Protein AF-A0A959FNS2-F1 (afdb_monomer)

Radius of gyration: 20.44 Å; Cα contacts (8 Å, |Δi|>4): 261; chains: 1; bounding box: 77×42×39 Å

pLDDT: mean 90.49, std 11.61, range [33.25, 98.25]

Mean predicted aligned error: 6.54 Å

Nearest PDB structures (foldseek):
  5ueb-assembly1_A  TM=6.024E-01  e=3.955E+00  Neisseria gonorrhoeae NCCP11945

Foldseek 3Di:
DDDPPPPPDFDWDKEKEWEDPDVLAIAIWIFTFTADPVRATFATPGTDAPVPCVSVVDDCDPLNVLLRVLNVCRPQVNLQVVLDPDPDDGDGSVVLCVDPVSVVVSQVVNQVSVVVNVVSCLVVVHWYFYPDDRPGRRNVGTDDDQPDDWDWDWDWDADPVGIDIDIWTDDVPHTDPPVVDDDRDNHD

Structure (mmCIF, N/CA/C/O backbone):
data_AF-A0A959FNS2-F1
#
_entry.id   AF-A0A959FNS2-F1
#
loop_
_atom_site.group_PDB
_atom_site.id
_atom_site.type_symbol
_atom_site.label_atom_id
_atom_site.label_alt_id
_atom_site.label_comp_id
_atom_site.label_asym_id
_atom_site.label_entity_id
_atom_site.label_seq_id
_atom_site.pdbx_PDB_ins_code
_atom_site.Cartn_x
_atom_site.Cartn_y
_atom_site.Cartn_z
_atom_site.occupancy
_atom_site.B_iso_or_equiv
_atom_site.auth_seq_id
_atom_site.auth_comp_id
_atom_site.auth_asym_id
_atom_site.auth_atom_id
_atom_site.pdbx_PDB_model_num
ATOM 1 N N . MET A 1 1 ? 33.897 -0.650 9.688 1.00 33.25 1 MET A N 1
ATOM 2 C CA . MET A 1 1 ? 33.502 -0.082 8.384 1.00 33.25 1 MET A CA 1
ATOM 3 C C . MET A 1 1 ? 32.992 -1.231 7.539 1.00 33.25 1 MET A C 1
ATOM 5 O O . MET A 1 1 ? 33.789 -2.089 7.190 1.00 33.25 1 MET A O 1
ATOM 9 N N . PHE A 1 2 ? 31.683 -1.321 7.313 1.00 36.06 2 PHE A N 1
ATOM 10 C CA . PHE A 1 2 ? 31.125 -2.338 6.424 1.00 36.06 2 PHE A CA 1
ATOM 11 C C . PHE A 1 2 ? 31.176 -1.791 5.002 1.00 36.06 2 PHE A C 1
ATOM 13 O O . PHE A 1 2 ? 30.454 -0.858 4.663 1.00 36.06 2 PHE A O 1
ATOM 20 N N . THR A 1 3 ? 32.087 -2.331 4.201 1.00 37.75 3 THR A N 1
ATOM 21 C CA . THR A 1 3 ? 32.152 -2.072 2.766 1.00 37.75 3 THR A CA 1
ATOM 22 C C . THR A 1 3 ? 30.955 -2.768 2.134 1.00 37.75 3 THR A C 1
ATOM 24 O O . THR A 1 3 ? 30.929 -3.993 2.033 1.00 37.75 3 THR A O 1
ATOM 27 N N . GLN A 1 4 ? 29.938 -1.997 1.758 1.00 39.38 4 GLN A N 1
ATOM 28 C CA . GLN A 1 4 ? 28.851 -2.491 0.926 1.00 39.38 4 GLN A CA 1
ATOM 29 C C . GLN A 1 4 ? 29.464 -2.804 -0.442 1.00 39.38 4 GLN A C 1
ATOM 31 O O . GLN A 1 4 ? 29.827 -1.903 -1.197 1.00 39.38 4 GLN A O 1
ATOM 36 N N . ALA A 1 5 ? 29.693 -4.089 -0.709 1.00 41.72 5 ALA A N 1
ATOM 37 C CA . ALA A 1 5 ? 30.110 -4.546 -2.020 1.00 41.72 5 ALA A CA 1
ATOM 38 C C . ALA A 1 5 ? 28.963 -4.245 -2.989 1.00 41.72 5 ALA A C 1
ATOM 40 O O . ALA A 1 5 ? 27.937 -4.920 -2.977 1.00 41.72 5 ALA A O 1
ATOM 41 N N . LEU A 1 6 ? 29.119 -3.187 -3.784 1.00 45.03 6 LEU A N 1
ATOM 42 C CA . LEU A 1 6 ? 28.270 -2.918 -4.937 1.00 45.03 6 LEU A CA 1
ATOM 43 C C . LEU A 1 6 ? 28.448 -4.087 -5.914 1.00 45.03 6 LEU A C 1
ATOM 45 O O . LEU A 1 6 ? 29.449 -4.163 -6.630 1.00 45.03 6 LEU A O 1
ATOM 49 N N . ILE A 1 7 ? 27.501 -5.025 -5.901 1.00 49.22 7 ILE A N 1
ATOM 50 C CA . ILE A 1 7 ? 27.387 -6.061 -6.927 1.00 49.22 7 ILE A CA 1
ATOM 51 C C . ILE A 1 7 ? 26.949 -5.337 -8.199 1.00 49.22 7 ILE A C 1
ATOM 53 O O . ILE A 1 7 ? 25.805 -4.914 -8.332 1.00 49.22 7 ILE A O 1
ATOM 57 N N . LYS A 1 8 ? 27.909 -5.120 -9.095 1.00 48.31 8 LYS A N 1
ATOM 58 C CA . LYS A 1 8 ? 27.829 -4.133 -10.176 1.00 48.31 8 LYS A CA 1
ATOM 59 C C . LYS A 1 8 ? 26.989 -4.558 -11.393 1.00 48.31 8 LYS A C 1
ATOM 61 O O . LYS A 1 8 ? 26.963 -3.805 -12.350 1.00 48.31 8 LYS A O 1
ATOM 66 N N . ASP A 1 9 ? 26.301 -5.701 -11.346 1.00 61.03 9 ASP A N 1
ATOM 67 C CA . ASP A 1 9 ? 25.538 -6.257 -12.483 1.00 61.03 9 ASP A CA 1
ATOM 68 C C . ASP A 1 9 ? 24.232 -6.967 -12.074 1.00 61.03 9 ASP A C 1
ATOM 70 O O . ASP A 1 9 ? 23.657 -7.738 -12.842 1.00 61.03 9 ASP A O 1
ATOM 74 N N . GLN A 1 10 ? 23.741 -6.758 -10.850 1.00 71.62 10 GLN A N 1
ATOM 75 C CA . GLN A 1 10 ? 22.487 -7.391 -10.451 1.00 71.62 10 GLN A CA 1
ATOM 76 C C . GLN A 1 10 ? 21.304 -6.618 -11.041 1.00 71.62 10 GLN A C 1
ATOM 78 O O . GLN A 1 10 ? 21.098 -5.452 -10.713 1.00 71.62 10 GLN A O 1
ATOM 83 N N . VAL A 1 11 ? 20.517 -7.274 -11.898 1.00 85.81 11 VAL A N 1
ATOM 84 C CA . VAL A 1 11 ? 19.243 -6.722 -12.373 1.00 85.81 11 VAL A CA 1
ATOM 85 C C . VAL A 1 11 ? 18.328 -6.558 -11.164 1.00 85.81 11 VAL A C 1
ATOM 87 O O . VAL A 1 11 ? 18.185 -7.485 -10.364 1.00 85.81 11 VAL A O 1
ATOM 90 N N . VAL A 1 12 ? 17.721 -5.386 -11.015 1.00 92.88 12 VAL A N 1
ATOM 91 C CA . VAL A 1 12 ? 16.814 -5.085 -9.905 1.00 92.88 12 VAL A CA 1
ATOM 92 C C . VAL A 1 12 ? 15.475 -4.554 -10.400 1.00 92.88 12 VAL A C 1
ATOM 94 O O . VAL A 1 12 ? 15.343 -4.140 -11.550 1.00 92.88 12 VAL A O 1
ATOM 97 N N . ASP A 1 13 ? 14.493 -4.548 -9.507 1.00 93.62 13 ASP A N 1
ATOM 98 C CA . ASP A 1 13 ? 13.221 -3.854 -9.673 1.00 93.62 13 ASP A CA 1
ATOM 99 C C . ASP A 1 13 ? 12.791 -3.149 -8.386 1.00 93.62 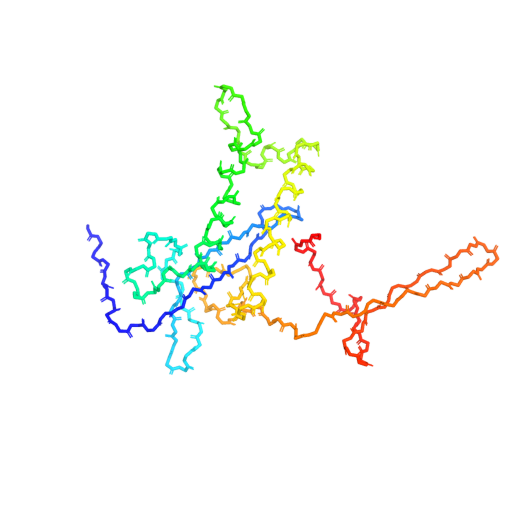13 ASP A C 1
ATOM 101 O O . ASP A 1 13 ? 13.354 -3.387 -7.312 1.00 93.62 13 ASP A O 1
ATOM 105 N N . VAL A 1 14 ? 11.760 -2.310 -8.493 1.00 96.25 14 VAL A N 1
ATOM 106 C CA . VAL A 1 14 ? 11.047 -1.778 -7.329 1.00 96.25 14 VAL A CA 1
ATOM 107 C C . VAL A 1 14 ? 9.815 -2.633 -7.070 1.00 96.25 14 VAL A C 1
ATOM 109 O O . VAL A 1 14 ? 8.957 -2.772 -7.937 1.00 96.25 14 VAL A O 1
ATOM 112 N N . VAL A 1 15 ? 9.712 -3.168 -5.856 1.00 96.81 15 VAL A N 1
ATOM 113 C CA . VAL A 1 15 ? 8.529 -3.896 -5.389 1.00 96.81 15 VAL A CA 1
ATOM 114 C C . VAL A 1 15 ? 7.858 -3.086 -4.296 1.00 96.81 15 VAL A C 1
ATOM 116 O O . VAL A 1 15 ? 8.512 -2.646 -3.345 1.00 96.81 15 VAL A O 1
ATOM 119 N N . TYR A 1 16 ? 6.554 -2.891 -4.438 1.00 97.56 16 TYR A N 1
ATOM 120 C CA . TYR A 1 16 ? 5.717 -2.239 -3.444 1.00 97.56 16 TYR A CA 1
ATOM 121 C C . TYR A 1 16 ? 5.155 -3.302 -2.513 1.00 97.56 16 TYR A C 1
ATOM 123 O O . TYR A 1 16 ? 4.597 -4.283 -2.980 1.00 97.56 16 TYR A O 1
ATOM 131 N N . ASN A 1 17 ? 5.302 -3.132 -1.208 1.00 97.50 17 ASN A N 1
ATOM 132 C CA . ASN A 1 17 ? 4.856 -4.106 -0.223 1.00 97.50 17 ASN A CA 1
ATOM 133 C C . ASN A 1 17 ? 3.760 -3.517 0.654 1.00 97.50 17 ASN A C 1
ATOM 135 O O . ASN A 1 17 ? 3.886 -2.377 1.090 1.00 97.50 17 ASN A O 1
ATOM 139 N N . LEU A 1 18 ? 2.740 -4.306 0.970 1.00 97.19 18 LEU A N 1
ATOM 140 C CA . LEU A 1 18 ? 1.782 -3.986 2.024 1.00 97.19 18 LEU A CA 1
ATOM 141 C C . LEU A 1 18 ? 2.056 -4.828 3.256 1.00 97.19 18 LEU A C 1
ATOM 143 O O . LEU A 1 18 ? 2.363 -6.013 3.145 1.00 97.19 18 LEU A O 1
ATOM 147 N N . TYR A 1 19 ? 1.909 -4.225 4.426 1.00 96.00 19 TYR A N 1
ATOM 148 C CA . TYR A 1 19 ? 1.943 -4.937 5.692 1.00 96.00 19 TYR A CA 1
ATOM 149 C C . TYR A 1 19 ? 0.861 -4.398 6.624 1.00 96.00 19 TYR A C 1
ATOM 151 O O . TYR A 1 19 ? 0.532 -3.210 6.610 1.00 96.00 19 TYR A O 1
ATOM 159 N N . GLU A 1 20 ? 0.299 -5.282 7.434 1.00 95.31 20 GLU A N 1
ATOM 160 C CA . GLU A 1 20 ? -0.605 -4.923 8.519 1.00 95.31 20 GLU A CA 1
ATOM 161 C C . GLU A 1 20 ? 0.187 -4.249 9.639 1.00 95.31 20 GLU A C 1
ATOM 163 O O . GLU A 1 20 ? 1.078 -4.847 10.247 1.00 95.31 20 GLU A O 1
ATOM 168 N N . PHE A 1 21 ? -0.115 -2.978 9.886 1.00 95.69 21 PHE A N 1
ATOM 169 C CA . PHE A 1 21 ? 0.486 -2.212 10.972 1.00 95.69 21 PHE A CA 1
ATOM 170 C C . PHE A 1 21 ? -0.314 -2.380 12.270 1.00 95.69 21 PHE A C 1
ATOM 172 O O . PHE A 1 21 ? 0.253 -2.534 13.349 1.00 95.69 21 PHE A O 1
ATOM 179 N N . ALA A 1 22 ? -1.639 -2.345 12.152 1.00 92.81 22 ALA A N 1
ATOM 180 C CA . ALA A 1 22 ? -2.596 -2.612 13.216 1.00 92.81 22 ALA A CA 1
ATOM 181 C C . ALA A 1 22 ? -3.827 -3.294 12.604 1.00 92.81 22 ALA A C 1
ATOM 183 O O . ALA A 1 22 ? -3.966 -3.305 11.383 1.00 92.81 22 ALA A O 1
ATOM 184 N N . GLU A 1 23 ? -4.717 -3.821 13.444 1.00 88.44 23 GLU A N 1
ATOM 185 C CA . GLU A 1 23 ? -5.957 -4.473 13.004 1.00 88.44 23 GLU A CA 1
ATOM 186 C C . GLU A 1 23 ? -6.718 -3.593 11.995 1.00 88.44 23 GLU A C 1
ATOM 188 O O . GLU A 1 23 ? -7.026 -2.427 12.274 1.00 88.44 23 GLU A O 1
ATOM 193 N N . GLU A 1 24 ? -6.961 -4.148 10.803 1.00 86.69 24 GLU A N 1
ATOM 194 C CA . GLU A 1 24 ? -7.625 -3.482 9.667 1.00 86.69 24 GLU A CA 1
ATOM 195 C C . GLU A 1 24 ? -6.922 -2.198 9.165 1.00 86.69 24 GLU A C 1
ATOM 197 O O . GLU A 1 24 ? -7.528 -1.358 8.492 1.00 86.69 24 GLU A O 1
ATOM 202 N N . LEU A 1 25 ? -5.635 -2.012 9.477 1.00 94.31 25 LEU A N 1
ATOM 203 C CA . LEU A 1 25 ? -4.835 -0.873 9.032 1.00 94.31 25 LEU A CA 1
ATOM 204 C C . LEU A 1 25 ? -3.540 -1.340 8.368 1.00 94.31 25 LEU A C 1
ATOM 206 O O . LEU A 1 25 ? -2.553 -1.677 9.026 1.00 94.31 25 LEU A O 1
ATOM 210 N N . TYR A 1 26 ? -3.529 -1.269 7.041 1.00 96.81 26 TYR A N 1
ATOM 211 C CA . TYR A 1 26 ? -2.381 -1.624 6.216 1.00 96.81 26 TYR A CA 1
ATOM 212 C C . TYR A 1 26 ? -1.587 -0.388 5.816 1.00 96.81 26 TYR A C 1
ATOM 214 O O . TYR A 1 26 ? -2.159 0.629 5.412 1.00 96.81 26 TYR A O 1
ATOM 222 N N . LEU A 1 27 ? -0.263 -0.490 5.894 1.00 97.56 27 LEU A N 1
ATOM 223 C CA . LEU A 1 27 ? 0.654 0.545 5.439 1.00 97.56 27 LEU A CA 1
ATOM 224 C C . LEU A 1 27 ? 1.552 0.004 4.320 1.00 97.56 27 LEU A C 1
ATOM 226 O O . LEU A 1 27 ? 1.879 -1.186 4.302 1.00 97.56 27 LEU A O 1
ATOM 230 N N . PRO A 1 28 ? 1.955 0.861 3.372 1.00 97.88 28 PRO A N 1
ATOM 231 C CA . PRO A 1 28 ? 2.833 0.457 2.296 1.00 97.88 28 PRO A CA 1
ATOM 232 C C . PRO A 1 28 ? 4.312 0.721 2.596 1.00 97.88 28 PRO A C 1
ATOM 234 O O . PRO A 1 28 ? 4.685 1.651 3.311 1.00 97.88 28 PRO A O 1
ATOM 237 N N . GLU A 1 29 ? 5.169 -0.049 1.939 1.00 97.50 29 GLU A N 1
ATOM 238 C CA . GLU A 1 29 ? 6.598 0.204 1.786 1.00 97.50 29 GLU A CA 1
ATOM 239 C C . GLU A 1 29 ? 7.022 -0.032 0.334 1.00 97.50 29 GLU A C 1
ATOM 241 O O . GLU A 1 29 ? 6.281 -0.598 -0.469 1.00 97.50 29 GLU A O 1
ATOM 246 N N . ALA A 1 30 ? 8.237 0.386 -0.010 1.00 97.62 30 ALA A N 1
ATOM 247 C CA . ALA A 1 30 ? 8.854 0.040 -1.281 1.00 97.62 30 ALA A CA 1
ATOM 248 C C . ALA A 1 30 ? 10.271 -0.480 -1.057 1.00 97.62 30 ALA A C 1
ATOM 250 O O . ALA A 1 30 ? 11.012 0.028 -0.208 1.00 97.62 30 ALA A O 1
ATOM 251 N N . PHE A 1 31 ? 10.665 -1.464 -1.857 1.00 97.50 31 PHE A N 1
ATOM 252 C CA . PHE A 1 31 ? 11.969 -2.108 -1.790 1.00 97.50 31 PHE A CA 1
ATOM 253 C C . PHE A 1 31 ? 12.620 -2.177 -3.162 1.00 97.50 31 PHE A C 1
ATOM 255 O O . PHE A 1 31 ? 11.954 -2.431 -4.161 1.00 97.50 31 PHE A O 1
ATOM 262 N N . VAL A 1 32 ? 13.940 -1.993 -3.196 1.00 96.56 32 VAL A N 1
ATOM 263 C CA . VAL A 1 32 ? 14.757 -2.424 -4.329 1.00 96.56 32 VAL A CA 1
ATOM 264 C C . VAL A 1 32 ? 15.019 -3.911 -4.142 1.00 96.56 32 VAL A C 1
ATOM 266 O O . VAL A 1 32 ? 15.591 -4.317 -3.127 1.00 96.56 32 VAL A O 1
ATOM 269 N N . VAL A 1 33 ? 14.592 -4.716 -5.105 1.00 96.00 33 VAL A N 1
ATOM 270 C CA . VAL A 1 33 ? 14.650 -6.179 -5.058 1.00 96.00 33 VAL A CA 1
ATOM 271 C C . VAL A 1 33 ? 15.474 -6.673 -6.230 1.00 96.00 33 VAL A C 1
ATOM 273 O O . VAL A 1 33 ? 15.302 -6.209 -7.352 1.00 96.00 33 VAL A O 1
ATOM 276 N N . SER A 1 34 ? 16.384 -7.607 -5.982 1.00 94.50 34 SER A N 1
ATOM 277 C CA . SER A 1 34 ? 17.147 -8.229 -7.057 1.00 94.50 34 SER A CA 1
ATOM 278 C C . SER A 1 34 ? 16.329 -9.232 -7.854 1.00 94.50 34 SER A C 1
ATOM 280 O O . SER A 1 34 ? 15.383 -9.815 -7.336 1.00 94.50 34 SER A O 1
ATOM 282 N N . LYS A 1 35 ? 16.730 -9.477 -9.100 1.00 93.06 35 LYS A N 1
ATOM 283 C CA . LYS A 1 35 ? 16.224 -10.575 -9.922 1.00 93.06 35 LYS A CA 1
ATOM 284 C C . LYS A 1 35 ? 17.218 -11.738 -9.942 1.00 93.06 35 LYS A C 1
ATOM 286 O O . LYS A 1 35 ? 18.431 -11.524 -9.859 1.00 93.06 35 LYS A O 1
ATOM 291 N N . ASP A 1 36 ? 16.703 -12.963 -9.994 1.00 91.12 36 ASP A N 1
ATOM 292 C CA . ASP A 1 36 ? 17.500 -14.171 -10.224 1.00 91.12 36 ASP A CA 1
ATOM 293 C C . ASP A 1 36 ? 17.811 -14.368 -11.724 1.00 91.12 36 ASP A C 1
ATOM 295 O O . ASP A 1 36 ? 17.509 -13.513 -12.559 1.00 91.12 36 ASP A O 1
ATOM 299 N N . GLN A 1 37 ? 18.465 -15.483 -12.073 1.00 86.69 37 GLN A N 1
ATOM 300 C CA . GLN A 1 37 ? 18.842 -15.794 -13.461 1.00 86.69 37 GLN A CA 1
ATOM 301 C C . GLN A 1 37 ? 17.629 -15.997 -14.384 1.00 86.69 37 GLN A C 1
ATOM 303 O O . GLN A 1 37 ? 17.765 -15.872 -15.598 1.00 86.69 37 GLN A O 1
ATOM 308 N N . GLU A 1 38 ? 16.457 -16.286 -13.817 1.00 86.38 38 GLU A N 1
ATOM 309 C CA . GLU A 1 38 ? 15.194 -16.465 -14.538 1.00 86.38 38 GLU A CA 1
ATOM 310 C C . GLU A 1 38 ? 14.406 -15.147 -14.637 1.00 86.38 38 GLU A C 1
ATOM 312 O O . GLU A 1 38 ? 13.336 -15.100 -15.240 1.00 86.38 38 GLU A O 1
ATOM 317 N N . GLY A 1 39 ? 14.935 -14.056 -14.070 1.00 87.19 39 GLY A N 1
ATOM 318 C CA . GLY A 1 39 ? 14.280 -12.751 -14.041 1.00 87.19 39 GLY A CA 1
ATOM 319 C C . GLY A 1 39 ? 13.223 -12.612 -12.941 1.00 87.19 39 GLY A C 1
ATOM 320 O O . GLY A 1 39 ? 12.497 -11.616 -12.930 1.00 87.19 39 GLY A O 1
ATOM 321 N N . LEU A 1 40 ? 13.130 -13.565 -12.009 1.00 89.56 40 LEU A N 1
ATOM 322 C CA . LEU A 1 40 ? 12.158 -13.538 -10.918 1.00 89.56 40 LEU A CA 1
ATOM 323 C C . LEU A 1 40 ? 12.682 -12.738 -9.725 1.00 89.56 40 LEU A C 1
ATOM 325 O O . LEU A 1 40 ? 13.881 -12.703 -9.454 1.00 89.56 40 LEU A O 1
ATOM 329 N N . LEU A 1 41 ? 11.768 -12.116 -8.979 1.00 92.75 41 LEU A N 1
ATOM 330 C CA . LEU A 1 41 ? 12.091 -11.310 -7.801 1.00 92.75 41 LEU A CA 1
ATOM 331 C C . LEU A 1 41 ? 12.675 -12.183 -6.675 1.00 92.75 41 LEU A C 1
ATOM 333 O O .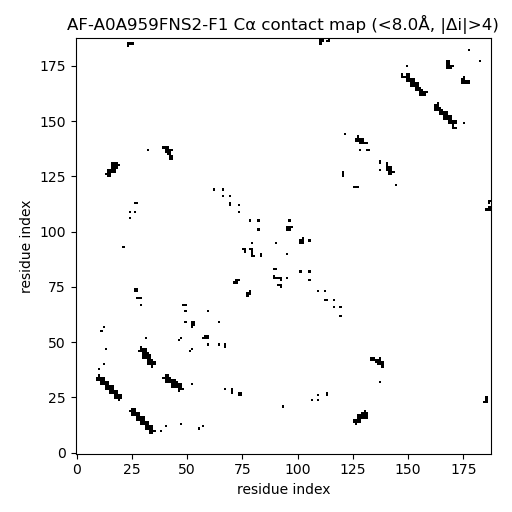 LEU A 1 41 ? 12.011 -13.065 -6.134 1.00 92.75 41 LEU A O 1
ATOM 337 N N . ALA A 1 42 ? 13.925 -11.914 -6.313 1.00 94.00 42 ALA A N 1
ATOM 338 C CA . ALA A 1 42 ? 14.710 -12.667 -5.348 1.00 94.00 42 ALA A CA 1
ATOM 339 C C . ALA A 1 42 ? 14.794 -11.933 -4.002 1.00 94.00 42 ALA A C 1
ATOM 341 O O . ALA A 1 42 ? 13.853 -11.995 -3.220 1.00 94.00 42 ALA A O 1
ATOM 342 N N . HIS A 1 43 ? 15.899 -11.248 -3.699 1.00 93.50 43 HIS A N 1
ATOM 343 C CA . HIS A 1 43 ? 16.161 -10.714 -2.360 1.00 93.50 43 HIS A CA 1
ATOM 344 C C . HIS A 1 43 ? 16.036 -9.192 -2.296 1.00 93.50 43 HIS A C 1
ATOM 346 O O . HIS A 1 43 ? 16.496 -8.474 -3.188 1.00 93.50 43 HIS A O 1
ATOM 352 N N . ILE A 1 44 ? 15.482 -8.697 -1.187 1.00 95.06 44 ILE A N 1
ATOM 353 C CA . ILE A 1 44 ? 15.452 -7.267 -0.869 1.00 95.06 44 ILE A CA 1
ATOM 354 C C . ILE A 1 44 ? 16.881 -6.773 -0.645 1.00 95.06 44 ILE A C 1
ATOM 356 O O . ILE A 1 44 ? 17.587 -7.254 0.239 1.00 95.06 44 ILE A O 1
ATOM 360 N N . GLN A 1 45 ? 17.280 -5.772 -1.422 1.00 93.75 45 GLN A N 1
ATOM 361 C CA . GLN A 1 45 ? 18.576 -5.110 -1.298 1.00 93.75 45 GLN A CA 1
ATOM 362 C C . GLN A 1 45 ? 18.505 -3.967 -0.284 1.00 93.75 45 GLN A C 1
ATOM 364 O O . GLN A 1 45 ? 19.361 -3.838 0.590 1.00 93.75 45 GLN A O 1
ATOM 369 N N . GLN A 1 46 ? 17.467 -3.133 -0.390 1.00 94.38 46 GLN A N 1
ATOM 370 C CA . GLN A 1 46 ? 17.248 -1.976 0.480 1.00 94.38 46 GLN A CA 1
ATOM 371 C C . GLN A 1 46 ? 15.826 -1.419 0.324 1.00 94.38 46 GLN A C 1
ATOM 373 O O . GLN A 1 46 ? 15.117 -1.758 -0.623 1.00 94.38 46 GLN A O 1
ATOM 378 N N . ARG A 1 47 ? 15.425 -0.508 1.220 1.00 95.56 47 ARG A N 1
ATOM 379 C CA . ARG A 1 47 ? 14.221 0.320 1.039 1.00 95.56 47 ARG A CA 1
ATOM 380 C C . ARG A 1 47 ? 14.399 1.222 -0.186 1.00 95.56 47 ARG A C 1
ATOM 382 O O . ARG A 1 47 ? 15.452 1.834 -0.340 1.00 95.56 47 ARG A O 1
ATOM 389 N N . ALA A 1 48 ? 13.380 1.289 -1.034 1.00 96.00 48 ALA A N 1
ATOM 390 C CA . ALA A 1 48 ? 13.347 2.152 -2.205 1.00 96.00 48 ALA A CA 1
ATOM 391 C C . ALA A 1 48 ? 12.767 3.520 -1.837 1.00 96.00 48 ALA A C 1
ATOM 393 O O . ALA A 1 48 ? 11.677 3.633 -1.283 1.00 96.00 48 ALA A O 1
ATOM 394 N N . THR A 1 49 ? 13.521 4.562 -2.153 1.00 95.38 49 THR A N 1
ATOM 395 C CA . THR A 1 49 ? 13.170 5.971 -1.963 1.00 95.38 49 THR A CA 1
ATOM 396 C C . THR A 1 49 ? 13.737 6.779 -3.131 1.00 95.38 49 THR A C 1
ATOM 398 O O . THR A 1 49 ? 14.668 6.301 -3.792 1.00 95.38 49 THR A O 1
ATOM 401 N N . PRO A 1 50 ? 13.278 8.024 -3.363 1.00 95.19 50 PRO A N 1
ATOM 402 C CA . PRO A 1 50 ? 13.838 8.878 -4.414 1.00 95.19 50 PRO A CA 1
ATOM 403 C C . PRO A 1 50 ? 15.371 9.002 -4.350 1.00 95.19 50 PRO A C 1
ATOM 405 O O . PRO A 1 50 ? 16.039 9.047 -5.376 1.00 95.19 50 PRO A O 1
ATOM 408 N N . ALA A 1 51 ? 15.939 8.997 -3.139 1.00 93.25 51 ALA A N 1
ATOM 409 C CA . ALA A 1 51 ? 17.375 9.145 -2.912 1.00 93.25 51 ALA A CA 1
ATOM 410 C C . ALA A 1 51 ? 18.189 7.854 -3.123 1.00 93.25 51 ALA A C 1
ATOM 412 O O . ALA A 1 51 ? 19.406 7.922 -3.276 1.00 93.25 51 ALA A O 1
ATOM 413 N N . THR A 1 52 ? 17.555 6.680 -3.088 1.00 93.56 52 THR A N 1
ATOM 414 C CA . THR A 1 52 ? 18.263 5.389 -3.017 1.00 93.56 52 THR A CA 1
ATOM 415 C C . THR A 1 52 ? 18.195 4.592 -4.315 1.00 93.56 52 THR A C 1
ATOM 417 O O . THR A 1 52 ? 19.122 3.834 -4.600 1.00 93.56 52 THR A O 1
ATOM 420 N N . ILE A 1 53 ? 17.152 4.782 -5.130 1.00 93.69 53 ILE A N 1
ATOM 421 C CA . ILE A 1 53 ? 16.966 4.015 -6.372 1.00 93.69 53 ILE A CA 1
ATOM 422 C C . ILE A 1 53 ? 18.013 4.338 -7.450 1.00 93.69 53 ILE A C 1
ATOM 424 O O . ILE A 1 53 ? 18.404 3.453 -8.207 1.00 93.69 53 ILE A O 1
ATOM 428 N N . GLY A 1 54 ? 18.543 5.567 -7.472 1.00 90.81 54 GLY A N 1
ATOM 429 C CA . GLY A 1 54 ? 19.532 5.989 -8.470 1.00 90.81 54 GLY A CA 1
ATOM 430 C C . GLY A 1 54 ? 20.852 5.216 -8.386 1.00 90.81 54 GLY A C 1
ATOM 431 O O . GLY A 1 54 ? 21.497 4.985 -9.406 1.00 90.81 54 GLY A O 1
ATOM 432 N N . ALA A 1 55 ? 21.223 4.731 -7.195 1.00 90.94 55 ALA A N 1
ATOM 433 C CA . ALA A 1 55 ? 22.403 3.882 -7.004 1.00 90.94 55 ALA A CA 1
ATOM 434 C C . ALA A 1 55 ? 22.280 2.505 -7.688 1.00 90.94 55 ALA A C 1
ATOM 436 O O . ALA A 1 55 ? 23.282 1.812 -7.846 1.00 90.94 55 ALA A O 1
ATOM 437 N N . PHE A 1 56 ? 21.067 2.130 -8.099 1.00 91.00 56 PHE A N 1
ATOM 438 C CA . PHE A 1 56 ? 20.737 0.866 -8.751 1.00 91.00 56 PHE A CA 1
ATOM 439 C C . PHE A 1 56 ? 20.326 1.057 -10.217 1.00 91.00 56 PHE A C 1
ATOM 441 O O . PHE A 1 56 ? 19.703 0.174 -10.800 1.00 91.00 56 PHE A O 1
ATOM 448 N N . SER A 1 57 ? 20.633 2.219 -10.806 1.00 90.56 57 SER A N 1
ATOM 449 C CA . SER A 1 57 ? 20.275 2.551 -12.193 1.00 90.56 57 SER A CA 1
ATOM 450 C C . SER A 1 57 ? 18.766 2.488 -12.481 1.00 90.56 57 SER A C 1
ATOM 452 O O . SER A 1 57 ? 18.358 2.302 -13.623 1.00 90.56 57 SER A O 1
ATOM 454 N N . LEU A 1 58 ? 17.936 2.669 -11.449 1.00 91.81 58 LEU A N 1
ATOM 455 C CA . LEU A 1 58 ? 16.485 2.789 -11.569 1.00 91.81 58 LEU A CA 1
ATOM 456 C C . LEU A 1 58 ? 16.103 4.265 -11.730 1.00 91.81 58 LEU A C 1
ATOM 458 O O . LEU A 1 58 ? 16.556 5.121 -10.966 1.00 91.81 58 LEU A O 1
ATOM 462 N N . GLU A 1 59 ? 15.244 4.561 -12.702 1.00 92.56 59 GLU A N 1
ATOM 463 C CA . GLU A 1 59 ? 14.799 5.929 -12.988 1.00 92.56 59 GLU A CA 1
ATOM 464 C C . GLU A 1 59 ? 13.704 6.399 -12.022 1.00 92.56 59 GLU A C 1
ATOM 466 O O . GLU A 1 59 ? 12.832 5.630 -11.620 1.00 92.56 59 GLU A O 1
ATOM 471 N N . LEU A 1 60 ? 13.715 7.678 -11.648 1.00 94.94 60 LEU A N 1
ATOM 472 C CA . LEU A 1 60 ? 12.606 8.289 -10.918 1.00 94.94 60 LEU A CA 1
ATOM 473 C C . LEU A 1 60 ? 11.629 8.907 -11.922 1.00 94.94 60 LEU A C 1
ATOM 475 O O . LEU A 1 60 ? 11.694 10.100 -12.208 1.00 94.94 60 LEU A O 1
ATOM 479 N N . ASP A 1 61 ? 10.761 8.078 -12.493 1.00 95.56 61 ASP A N 1
ATOM 480 C CA . ASP A 1 61 ? 9.689 8.546 -13.370 1.00 95.56 61 ASP A CA 1
ATOM 481 C C . ASP A 1 61 ? 8.536 9.208 -12.568 1.00 95.56 61 ASP A C 1
ATOM 483 O O . ASP A 1 61 ? 8.460 9.049 -11.342 1.00 95.56 61 ASP A O 1
ATOM 487 N N . PRO A 1 62 ? 7.608 9.935 -13.225 1.00 96.88 62 PRO A N 1
ATOM 488 C CA . PRO A 1 62 ? 6.512 10.627 -12.535 1.00 96.88 62 PRO A CA 1
ATOM 489 C C . PRO A 1 62 ? 5.548 9.710 -11.757 1.00 96.88 62 PRO A C 1
ATOM 491 O O . PRO A 1 62 ? 4.948 10.133 -10.760 1.00 96.88 62 PRO A O 1
ATOM 494 N N . VAL A 1 63 ? 5.372 8.459 -12.198 1.00 97.19 63 VAL A N 1
ATOM 495 C CA . VAL A 1 63 ? 4.517 7.470 -11.521 1.00 97.19 63 VAL A CA 1
ATOM 496 C C . VAL A 1 63 ? 5.198 7.030 -10.230 1.00 97.19 63 VAL A C 1
ATOM 498 O O . VAL A 1 63 ? 4.590 7.074 -9.159 1.00 97.19 63 VAL A O 1
ATOM 501 N N . ARG A 1 64 ? 6.484 6.685 -10.305 1.00 96.50 64 ARG A N 1
ATOM 502 C CA . ARG A 1 64 ? 7.301 6.280 -9.162 1.00 96.50 64 ARG A CA 1
ATOM 503 C C . ARG A 1 64 ? 7.494 7.414 -8.160 1.00 96.50 64 ARG A C 1
ATOM 505 O O . ARG A 1 64 ? 7.424 7.164 -6.960 1.00 96.50 64 ARG A O 1
ATOM 512 N N . GLU A 1 65 ? 7.661 8.651 -8.623 1.00 97.31 65 GLU A N 1
ATOM 513 C CA . GLU A 1 65 ? 7.690 9.840 -7.763 1.00 97.31 65 GLU A CA 1
ATOM 514 C C . GLU A 1 65 ? 6.381 9.986 -6.975 1.00 97.31 65 GLU A C 1
ATOM 516 O O . GLU A 1 65 ? 6.396 10.168 -5.755 1.00 97.31 65 GLU A O 1
ATOM 521 N N . THR A 1 66 ? 5.240 9.825 -7.651 1.00 98.00 66 THR A N 1
ATOM 522 C CA . THR A 1 66 ? 3.922 9.865 -7.005 1.00 98.00 66 THR A CA 1
ATOM 523 C C . THR A 1 66 ? 3.758 8.742 -5.981 1.00 98.00 66 THR A C 1
ATOM 525 O O . THR A 1 66 ? 3.303 9.004 -4.867 1.00 98.00 66 THR A O 1
ATOM 528 N N . LEU A 1 67 ? 4.159 7.516 -6.324 1.00 98.25 67 LEU A N 1
ATOM 529 C CA . LEU A 1 67 ? 4.102 6.359 -5.427 1.00 98.25 67 LEU A CA 1
ATOM 530 C C . LEU A 1 67 ? 4.981 6.559 -4.190 1.00 98.25 67 LEU A C 1
ATOM 532 O O . LEU A 1 67 ? 4.522 6.341 -3.074 1.00 98.25 67 LEU A O 1
ATOM 536 N N . PHE A 1 68 ? 6.218 7.029 -4.358 1.00 98.12 68 PHE A N 1
ATOM 537 C CA . PHE A 1 68 ? 7.107 7.296 -3.229 1.00 98.12 68 PHE A CA 1
ATOM 538 C C . PHE A 1 68 ? 6.588 8.405 -2.321 1.00 98.12 68 PHE A C 1
ATOM 540 O O . PHE A 1 68 ? 6.676 8.262 -1.105 1.00 98.12 68 PHE A O 1
ATOM 547 N N . ARG A 1 69 ? 5.982 9.459 -2.878 1.00 98.06 69 ARG A N 1
ATOM 548 C CA . ARG A 1 69 ? 5.312 10.485 -2.071 1.00 98.06 69 ARG A CA 1
ATOM 549 C C . ARG A 1 69 ? 4.152 9.900 -1.260 1.00 98.06 69 ARG A C 1
ATOM 551 O O . ARG A 1 69 ? 4.0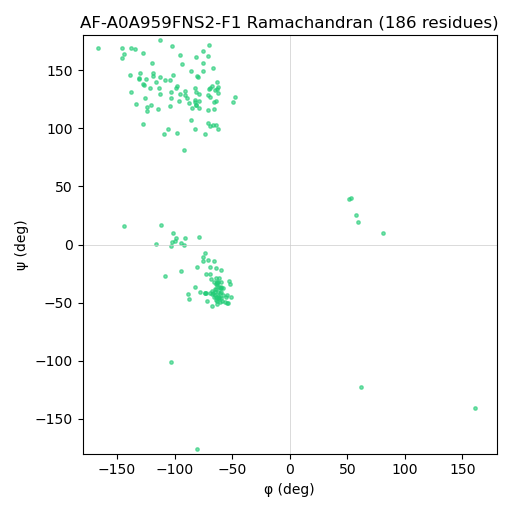56 10.185 -0.072 1.00 98.06 69 ARG A O 1
ATOM 558 N N . LEU A 1 70 ? 3.293 9.077 -1.872 1.00 98.25 70 LEU A N 1
ATOM 559 C CA . LEU A 1 70 ? 2.178 8.426 -1.167 1.00 98.25 70 LEU A CA 1
ATOM 560 C C . LEU A 1 70 ? 2.676 7.519 -0.034 1.00 98.25 70 LEU A C 1
ATOM 562 O O . LEU A 1 70 ? 2.118 7.550 1.058 1.00 98.25 70 LEU A O 1
ATOM 566 N N . ILE A 1 71 ? 3.742 6.754 -0.275 1.00 98.12 71 ILE A N 1
ATOM 567 C CA . ILE A 1 71 ? 4.360 5.883 0.734 1.00 98.12 71 ILE A CA 1
ATOM 568 C C . ILE A 1 71 ? 4.964 6.703 1.873 1.00 98.12 71 ILE A C 1
ATOM 570 O O . ILE A 1 71 ? 4.761 6.361 3.033 1.00 98.12 71 ILE A O 1
ATOM 574 N N . GLU A 1 72 ? 5.659 7.801 1.566 1.00 97.25 72 GLU A N 1
ATOM 575 C CA . GLU A 1 72 ? 6.204 8.701 2.585 1.00 97.25 72 GLU A CA 1
ATOM 576 C C . GLU A 1 72 ? 5.082 9.311 3.439 1.00 97.25 72 GLU A C 1
ATOM 578 O O . GLU A 1 72 ? 5.156 9.291 4.662 1.00 97.25 72 GLU A O 1
ATOM 583 N N . GLU A 1 73 ? 3.995 9.791 2.827 1.00 97.38 73 GLU A N 1
ATOM 584 C CA . GLU A 1 73 ? 2.824 10.318 3.547 1.00 97.38 73 GLU A CA 1
ATOM 585 C C . GLU A 1 73 ? 2.146 9.293 4.473 1.00 97.38 73 GLU A C 1
ATOM 587 O O . GLU A 1 73 ? 1.426 9.693 5.396 1.00 97.38 73 GLU A O 1
ATOM 592 N N . LEU A 1 74 ? 2.355 8.000 4.211 1.00 97.75 74 LEU A N 1
ATOM 593 C CA . LEU A 1 74 ? 1.827 6.872 4.974 1.00 97.75 74 LEU A CA 1
ATOM 594 C C . LEU A 1 74 ? 2.841 6.269 5.957 1.00 97.75 74 LEU A C 1
ATOM 596 O O . LEU A 1 74 ? 2.514 5.309 6.653 1.00 97.75 74 LEU A O 1
ATOM 600 N N . GLU A 1 75 ? 4.045 6.832 6.079 1.00 96.75 75 GLU A N 1
ATOM 601 C CA . GLU A 1 75 ? 4.967 6.435 7.142 1.00 96.75 75 GLU A CA 1
ATOM 602 C C . GLU A 1 75 ? 4.366 6.761 8.523 1.00 96.75 75 GLU A C 1
ATOM 604 O O . GLU A 1 75 ? 3.798 7.848 8.699 1.00 96.75 75 GLU A O 1
ATOM 609 N N . PRO A 1 76 ? 4.529 5.887 9.538 1.00 96.69 76 PRO A N 1
ATOM 610 C CA . PRO A 1 76 ? 3.933 6.096 10.857 1.00 96.69 76 PRO A CA 1
ATOM 611 C C . PRO A 1 76 ? 4.229 7.476 11.458 1.00 96.69 76 PRO A C 1
ATOM 613 O O . PRO A 1 76 ? 3.314 8.165 11.903 1.00 96.69 76 PRO A O 1
ATOM 616 N N . ASP A 1 77 ? 5.480 7.936 11.384 1.00 95.00 77 ASP A N 1
ATOM 617 C CA . ASP A 1 77 ? 5.889 9.250 11.895 1.00 95.00 77 ASP A CA 1
ATOM 618 C C . ASP A 1 77 ? 5.215 10.418 11.153 1.00 95.00 77 ASP A C 1
ATOM 620 O O . ASP A 1 77 ? 4.912 11.459 11.750 1.00 95.00 77 ASP A O 1
ATOM 624 N N . ARG A 1 78 ? 4.957 10.261 9.848 1.00 95.62 78 ARG A N 1
ATOM 625 C CA . ARG A 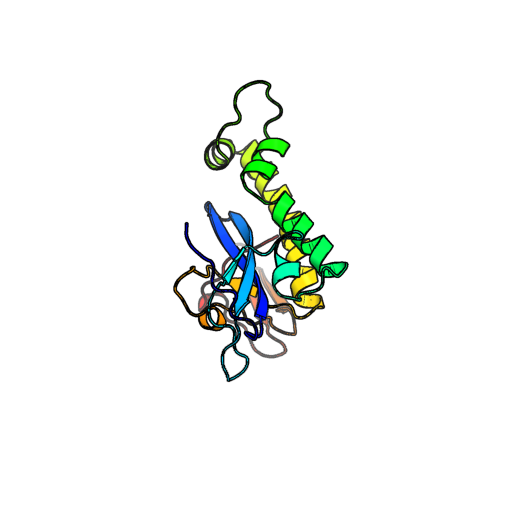1 78 ? 4.280 11.269 9.021 1.00 95.62 78 ARG A CA 1
ATOM 626 C C . ARG A 1 78 ? 2.792 11.326 9.339 1.00 95.62 78 ARG A C 1
ATOM 628 O O . ARG A 1 78 ? 2.269 12.427 9.519 1.00 95.62 78 ARG A O 1
ATOM 635 N N . ILE A 1 79 ? 2.152 10.172 9.519 1.00 96.75 79 ILE A N 1
ATOM 636 C CA . ILE A 1 79 ? 0.764 10.082 9.988 1.00 96.75 79 ILE A CA 1
ATOM 637 C C . ILE A 1 79 ? 0.642 10.719 11.377 1.00 96.75 79 ILE A C 1
ATOM 639 O O . ILE A 1 79 ? -0.201 11.591 11.583 1.00 96.75 79 ILE A O 1
ATOM 643 N N . VAL A 1 80 ? 1.518 10.365 12.324 1.00 95.81 80 VAL A N 1
ATOM 644 C CA . VAL A 1 80 ? 1.517 10.969 13.665 1.00 95.81 80 VAL A CA 1
ATOM 645 C C . VAL A 1 80 ? 1.624 12.488 13.573 1.00 95.81 80 VAL A C 1
ATOM 647 O O . VAL A 1 80 ? 0.864 13.189 14.233 1.00 95.81 80 VAL A O 1
ATOM 650 N N . LYS A 1 81 ? 2.521 13.021 12.739 1.00 93.75 81 LYS A N 1
ATOM 651 C CA . LYS A 1 81 ? 2.694 14.471 12.574 1.00 93.75 81 LYS A CA 1
ATOM 652 C C . LYS A 1 81 ? 1.452 15.169 12.005 1.00 93.75 81 LYS A C 1
ATOM 654 O O . LYS A 1 81 ? 1.182 16.307 12.385 1.00 93.75 81 LYS A O 1
ATOM 659 N N . GLU A 1 82 ? 0.712 14.517 11.113 1.00 94.31 82 GLU A N 1
ATOM 660 C CA . GLU A 1 82 ? -0.518 15.068 10.528 1.00 94.31 82 GLU A CA 1
ATOM 661 C C . GLU A 1 82 ? -1.654 15.166 11.564 1.00 94.31 82 GLU A C 1
ATOM 663 O O . GLU A 1 82 ? -2.366 16.175 11.637 1.00 94.31 82 GLU A O 1
ATOM 668 N N . PHE A 1 83 ? -1.793 14.137 12.408 1.00 93.56 83 PHE A N 1
ATOM 669 C CA . PHE A 1 83 ? -2.897 14.014 13.367 1.00 93.56 83 PHE A CA 1
ATOM 670 C C . PHE A 1 83 ? -2.578 14.558 14.767 1.00 93.56 83 PHE A C 1
ATOM 672 O O . PHE A 1 83 ? -3.483 14.982 15.487 1.00 93.56 83 PHE A O 1
ATOM 679 N N . HIS A 1 84 ? -1.303 14.643 15.149 1.00 89.38 84 HIS A N 1
ATOM 680 C CA . HIS A 1 84 ? -0.861 15.255 16.401 1.00 89.38 84 HIS A CA 1
ATOM 681 C C . HIS A 1 84 ? -0.389 16.693 16.174 1.00 89.38 84 HIS A C 1
ATOM 683 O O . HIS A 1 84 ? 0.770 16.964 15.868 1.00 89.38 84 HIS A O 1
ATOM 689 N N . ARG A 1 85 ? -1.289 17.652 16.406 1.00 77.94 85 ARG A N 1
ATOM 690 C CA . ARG A 1 85 ? -1.000 19.099 16.299 1.00 77.94 85 ARG A CA 1
ATOM 691 C C . ARG A 1 85 ? -0.535 19.734 17.617 1.00 77.94 85 ARG A C 1
ATOM 693 O O . ARG A 1 85 ? -0.407 20.955 17.720 1.00 77.94 85 ARG A O 1
ATOM 700 N N . GLY A 1 86 ? -0.328 18.924 18.655 1.00 78.31 86 GLY A N 1
ATOM 701 C CA . GLY A 1 86 ? 0.057 19.390 19.983 1.00 78.31 86 GLY A CA 1
ATOM 702 C C . GLY A 1 86 ? 1.527 19.807 20.067 1.00 78.31 86 GLY A C 1
ATOM 703 O O . GLY A 1 86 ? 2.396 19.214 19.443 1.00 78.31 86 GLY A O 1
ATOM 704 N N . LYS A 1 87 ? 1.837 20.785 20.931 1.00 68.50 87 LYS A N 1
ATOM 705 C CA . LYS A 1 87 ? 3.225 21.213 21.219 1.00 68.50 87 LYS A CA 1
ATOM 706 C C . LYS A 1 87 ? 4.024 20.219 22.079 1.00 68.50 87 LYS A C 1
ATOM 708 O O . LYS A 1 87 ? 5.203 20.436 22.337 1.00 68.50 87 LYS A O 1
ATOM 713 N N . ARG A 1 88 ? 3.369 19.174 22.593 1.00 82.81 88 ARG A N 1
ATOM 714 C CA . ARG A 1 88 ? 4.002 18.113 23.390 1.00 82.81 88 ARG A CA 1
ATOM 715 C C . ARG A 1 88 ? 4.669 17.095 22.474 1.00 82.81 88 ARG A C 1
ATOM 717 O O . ARG A 1 88 ? 4.307 17.001 21.303 1.00 82.81 88 ARG A O 1
ATOM 724 N N . LYS A 1 89 ? 5.589 16.306 23.043 1.00 83.56 89 LYS A N 1
ATOM 725 C CA . LYS A 1 89 ? 6.201 15.164 22.355 1.00 83.56 89 LYS A CA 1
ATOM 726 C C . LYS A 1 89 ? 5.097 14.320 21.691 1.00 83.56 89 LYS A C 1
ATOM 728 O O . LYS A 1 89 ? 4.139 13.982 22.392 1.00 83.56 89 LYS A O 1
ATOM 733 N N . PRO A 1 90 ? 5.200 14.036 20.381 1.00 86.00 90 PRO A N 1
ATOM 734 C CA . PRO A 1 90 ? 4.199 13.238 19.694 1.00 86.00 90 PRO A CA 1
ATOM 735 C C . PRO A 1 90 ? 4.138 11.828 20.299 1.00 86.00 90 PRO A C 1
ATOM 737 O O . PRO A 1 90 ? 5.194 11.256 20.599 1.00 86.00 90 PRO A O 1
ATOM 740 N N . PRO A 1 91 ? 2.930 11.290 20.536 1.00 90.81 91 PRO A N 1
ATOM 741 C CA . PRO A 1 91 ? 2.757 9.895 20.920 1.00 90.81 91 PRO A CA 1
ATOM 742 C C . PRO A 1 91 ? 3.067 8.967 19.732 1.00 90.81 91 PRO A C 1
ATOM 744 O O . PRO A 1 91 ? 3.263 9.434 18.612 1.00 90.81 91 PRO A O 1
ATOM 747 N N . SER A 1 92 ? 3.114 7.656 19.971 1.00 94.31 92 SER A N 1
ATOM 748 C CA . SER A 1 92 ? 3.241 6.679 18.883 1.00 94.31 92 SER A CA 1
ATOM 749 C C . SER A 1 92 ? 1.945 6.585 18.067 1.00 94.31 92 SER A C 1
ATOM 751 O O . SER A 1 92 ? 0.878 6.984 18.550 1.00 94.31 92 SER A O 1
ATOM 753 N N . LEU A 1 93 ? 2.012 6.036 16.849 1.00 95.00 93 LEU A N 1
ATOM 754 C CA . LEU A 1 93 ? 0.816 5.846 16.025 1.00 95.00 93 LEU A CA 1
ATOM 755 C C . LEU A 1 93 ? -0.178 4.899 16.712 1.00 95.00 93 LEU A C 1
ATOM 757 O O . LEU A 1 93 ? -1.362 5.205 16.774 1.00 95.00 93 LEU A O 1
ATOM 761 N N . GLU A 1 94 ? 0.303 3.821 17.329 1.00 95.12 94 GLU A N 1
ATOM 762 C CA . GLU A 1 94 ? -0.518 2.867 18.086 1.00 95.12 94 GLU A CA 1
ATOM 763 C C . GLU A 1 94 ? -1.278 3.553 19.222 1.00 95.12 94 GLU A C 1
ATOM 765 O O . GLU A 1 94 ? -2.436 3.241 19.476 1.00 95.12 94 GLU A O 1
ATOM 770 N N . THR A 1 95 ? -0.652 4.534 19.880 1.00 93.94 95 THR A N 1
ATOM 771 C CA . THR A 1 95 ? -1.305 5.320 20.934 1.00 93.94 95 THR A CA 1
ATOM 772 C C . THR A 1 95 ? -2.424 6.195 20.364 1.00 93.94 95 THR A C 1
ATOM 774 O O . THR A 1 95 ? -3.481 6.310 20.976 1.00 93.94 95 THR A O 1
ATOM 777 N N . LEU A 1 96 ? -2.220 6.808 19.191 1.00 92.94 96 LEU A N 1
ATOM 778 C CA . LEU A 1 96 ? -3.266 7.600 18.528 1.00 92.94 96 LEU A CA 1
ATOM 779 C C . LEU A 1 96 ? -4.446 6.735 18.070 1.00 92.94 96 LEU A C 1
ATOM 781 O O . LEU A 1 96 ? -5.582 7.202 18.089 1.00 92.94 96 LEU A O 1
ATOM 785 N N . LEU A 1 97 ? -4.187 5.483 17.687 1.00 94.75 97 LEU A N 1
ATOM 786 C CA . LEU A 1 97 ? -5.215 4.533 17.256 1.00 94.75 97 LEU A CA 1
ATOM 787 C C . LEU A 1 97 ? -6.118 4.047 18.403 1.00 94.75 97 LEU A C 1
ATOM 789 O O . LEU A 1 97 ? -7.169 3.479 18.130 1.00 94.75 97 LEU A O 1
ATOM 793 N N . GLN A 1 98 ? -5.758 4.285 19.669 1.00 93.88 98 GLN A N 1
ATOM 794 C CA . GLN A 1 98 ? -6.611 3.947 20.819 1.00 93.88 98 GLN A CA 1
ATOM 795 C C . GLN A 1 98 ? -7.817 4.887 20.963 1.00 93.88 98 GLN A C 1
ATOM 797 O O . GLN A 1 98 ? -8.835 4.504 21.541 1.00 93.88 98 GLN A O 1
ATOM 802 N N . ASP A 1 99 ? -7.712 6.120 20.460 1.00 93.50 99 ASP A N 1
ATOM 803 C CA . ASP A 1 99 ? -8.833 7.054 20.427 1.00 93.50 99 ASP A CA 1
ATOM 804 C C . ASP A 1 99 ? -9.691 6.801 19.183 1.00 93.50 99 ASP A C 1
ATOM 806 O O . ASP A 1 99 ? -9.237 6.969 18.054 1.00 93.50 99 ASP A O 1
ATOM 810 N N . ARG A 1 100 ? -10.956 6.422 19.381 1.00 92.69 100 ARG A N 1
ATOM 811 C CA . ARG A 1 100 ? -11.849 5.966 18.302 1.00 92.69 100 ARG A CA 1
ATOM 812 C C . ARG A 1 100 ? -12.078 7.011 17.205 1.00 92.69 100 ARG A C 1
ATOM 814 O O . ARG A 1 100 ? -12.201 6.653 16.031 1.00 92.69 100 ARG A O 1
ATOM 821 N N . ASP A 1 101 ? -12.182 8.289 17.563 1.00 93.44 101 ASP A N 1
ATOM 822 C CA . ASP A 1 101 ? -12.423 9.353 16.584 1.00 93.44 101 ASP A CA 1
ATOM 823 C C . ASP A 1 101 ? -11.163 9.633 15.761 1.00 93.44 101 ASP A C 1
ATOM 825 O O . ASP A 1 101 ? -11.230 9.742 14.529 1.00 93.44 101 ASP A O 1
ATOM 829 N N . THR A 1 102 ? -10.006 9.658 16.424 1.00 93.62 102 THR A N 1
ATOM 830 C CA . THR A 1 102 ? -8.692 9.777 15.787 1.00 93.62 102 THR A CA 1
ATOM 831 C C . THR A 1 102 ? -8.399 8.571 14.896 1.00 93.62 102 THR A C 1
ATOM 833 O O . THR A 1 102 ? -8.040 8.753 13.734 1.00 93.62 102 THR A O 1
ATOM 836 N N . GLN A 1 103 ? -8.654 7.349 15.370 1.00 94.88 103 GLN A N 1
ATOM 837 C CA . GLN A 1 103 ? -8.519 6.106 14.609 1.00 94.88 103 GLN A CA 1
ATOM 838 C C . GLN A 1 103 ? 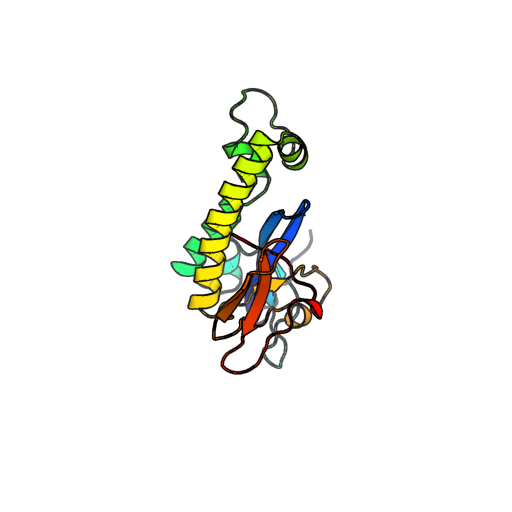-9.315 6.159 13.302 1.00 94.88 103 GLN A C 1
ATOM 840 O O . GLN A 1 103 ? -8.762 5.944 12.227 1.00 94.88 103 GLN A O 1
ATOM 845 N N . ARG A 1 104 ? -10.600 6.533 13.360 1.00 94.38 104 ARG A N 1
ATOM 846 C CA . ARG A 1 104 ? -11.455 6.666 12.166 1.00 94.38 104 ARG A CA 1
ATOM 847 C C . ARG A 1 104 ? -10.970 7.743 11.202 1.00 94.38 104 ARG A C 1
ATOM 849 O O . ARG A 1 104 ? -11.225 7.670 9.998 1.00 94.38 104 ARG A O 1
ATOM 856 N N . ALA A 1 105 ? -10.364 8.810 11.713 1.00 95.75 105 ALA A N 1
ATOM 857 C CA . ALA A 1 105 ? -9.793 9.859 10.879 1.00 95.75 105 ALA A CA 1
ATOM 858 C C . ALA A 1 105 ? -8.503 9.379 10.189 1.00 95.75 105 ALA A C 1
ATOM 860 O O . ALA A 1 105 ? -8.357 9.599 8.985 1.00 95.75 105 ALA A O 1
ATOM 861 N N . ILE A 1 106 ? -7.641 8.659 10.914 1.00 96.38 106 ILE A N 1
ATOM 862 C CA . ILE A 1 106 ? -6.419 8.032 10.394 1.00 96.38 106 ILE A CA 1
ATOM 863 C C . ILE A 1 106 ? -6.760 6.974 9.343 1.00 96.38 106 ILE A C 1
ATOM 865 O O . ILE A 1 106 ? -6.258 7.065 8.229 1.00 96.38 106 ILE A O 1
ATOM 869 N N . GLN A 1 107 ? -7.669 6.038 9.631 1.00 95.50 107 GLN A N 1
ATOM 870 C CA . GLN A 1 107 ? -8.105 5.015 8.673 1.00 95.50 107 GLN A CA 1
ATOM 871 C C . GLN A 1 107 ? -8.582 5.655 7.365 1.00 95.50 107 GLN A C 1
ATOM 873 O O . GLN A 1 107 ? -8.077 5.336 6.294 1.00 95.50 107 GLN A O 1
ATOM 878 N N . ARG A 1 108 ? -9.481 6.649 7.425 1.00 95.56 108 ARG A N 1
ATOM 879 C CA . ARG A 1 108 ? -9.941 7.367 6.219 1.00 95.56 108 ARG A CA 1
ATOM 880 C C . ARG A 1 108 ? -8.807 8.054 5.457 1.00 95.56 108 ARG A C 1
ATOM 882 O O . ARG A 1 108 ? -8.855 8.123 4.230 1.00 95.56 108 ARG A O 1
ATOM 889 N N . TYR A 1 109 ? -7.821 8.602 6.162 1.00 96.56 109 TYR A N 1
ATOM 890 C CA . TYR A 1 109 ? -6.645 9.219 5.550 1.00 96.56 109 TYR A CA 1
ATOM 891 C C . TYR A 1 109 ? -5.762 8.189 4.841 1.00 96.56 109 TYR A C 1
ATOM 893 O O . TYR A 1 109 ? -5.316 8.464 3.724 1.00 96.56 109 TYR A O 1
ATOM 901 N N . VAL A 1 110 ? -5.553 7.030 5.472 1.00 97.44 110 VAL A N 1
ATOM 902 C CA . VAL A 1 110 ? -4.754 5.920 4.944 1.00 97.44 110 VAL A CA 1
ATOM 903 C C . VAL A 1 110 ? -5.442 5.297 3.735 1.00 97.44 110 VAL A C 1
ATOM 905 O O . VAL A 1 110 ? -4.850 5.292 2.661 1.00 97.44 110 VAL A O 1
ATOM 908 N N . HIS A 1 111 ? -6.715 4.903 3.851 1.00 96.69 111 HIS A N 1
ATOM 909 C CA . HIS A 1 111 ? -7.476 4.292 2.755 1.00 96.69 111 HIS A CA 1
ATOM 910 C C . HIS A 1 111 ? -7.478 5.149 1.486 1.00 96.69 111 HIS A C 1
ATOM 912 O O . HIS A 1 111 ? -7.218 4.643 0.406 1.00 96.69 111 HIS A O 1
ATOM 918 N N . ARG A 1 112 ? -7.673 6.471 1.593 1.00 96.38 112 ARG A N 1
ATOM 919 C CA . ARG A 1 112 ? -7.661 7.353 0.409 1.00 96.38 112 ARG A CA 1
ATOM 920 C C . ARG A 1 112 ? -6.336 7.334 -0.352 1.00 96.38 112 ARG A C 1
ATOM 922 O O . ARG A 1 112 ? -6.333 7.460 -1.570 1.00 96.38 112 ARG A O 1
ATOM 929 N N . ARG A 1 113 ? -5.214 7.244 0.358 1.00 97.56 113 ARG A N 1
ATOM 930 C CA . ARG A 1 113 ? -3.875 7.227 -0.251 1.00 97.56 113 ARG A CA 1
ATOM 931 C C . ARG A 1 113 ? -3.506 5.841 -0.737 1.00 97.56 113 ARG A C 1
ATOM 933 O O . ARG A 1 113 ? -2.875 5.716 -1.781 1.00 97.56 113 ARG A O 1
ATOM 940 N N . LEU A 1 114 ? -3.921 4.822 0.005 1.00 97.31 114 LEU A N 1
ATOM 941 C CA . LEU A 1 114 ? -3.712 3.437 -0.366 1.00 97.31 114 LEU A CA 1
ATOM 942 C C . LEU A 1 114 ? -4.505 3.080 -1.625 1.00 97.31 114 LEU A C 1
ATOM 944 O O . LEU A 1 114 ? -3.938 2.482 -2.527 1.00 97.31 114 LEU A O 1
ATOM 948 N N . ASP A 1 115 ? -5.754 3.535 -1.745 1.00 96.25 115 ASP A N 1
ATOM 949 C CA . ASP A 1 115 ? -6.556 3.425 -2.969 1.00 96.25 115 ASP A CA 1
ATOM 950 C C . ASP A 1 115 ? -5.844 4.074 -4.168 1.00 96.25 115 ASP A C 1
ATOM 952 O O . ASP A 1 115 ? -5.620 3.425 -5.188 1.00 96.25 115 ASP A O 1
ATOM 956 N N . GLN A 1 116 ? -5.363 5.314 -4.019 1.00 97.00 116 GLN A N 1
ATOM 957 C CA . GLN A 1 116 ? -4.584 5.986 -5.069 1.00 97.00 116 GLN A CA 1
ATOM 958 C C . GLN A 1 116 ? -3.320 5.206 -5.457 1.00 97.00 116 GLN A C 1
ATOM 960 O O . GLN A 1 116 ? -3.014 5.065 -6.641 1.00 97.00 116 GLN A O 1
ATOM 965 N N . MET A 1 117 ? -2.586 4.689 -4.469 1.00 97.31 117 MET A N 1
ATOM 966 C CA . MET A 1 117 ? -1.389 3.883 -4.692 1.00 97.31 117 MET A CA 1
ATOM 967 C C . MET A 1 117 ? -1.721 2.585 -5.438 1.00 97.31 117 MET A C 1
ATOM 969 O O . MET A 1 117 ? -1.067 2.267 -6.430 1.00 97.31 117 MET A O 1
ATOM 973 N N . LEU A 1 118 ? -2.745 1.853 -4.997 1.00 95.69 118 LEU A N 1
ATOM 974 C CA . LEU A 1 118 ? -3.158 0.584 -5.592 1.00 95.69 118 LEU A CA 1
ATOM 975 C C . LEU A 1 118 ? -3.668 0.768 -7.021 1.00 95.69 118 LEU A C 1
ATOM 977 O O . LEU A 1 118 ? -3.292 -0.005 -7.897 1.00 95.69 118 LEU A O 1
ATOM 981 N N . GLN A 1 119 ? -4.437 1.823 -7.297 1.00 94.75 119 GLN A N 1
ATOM 982 C CA . GLN A 1 119 ? -4.868 2.148 -8.658 1.00 94.75 119 GLN A CA 1
ATOM 983 C C . GLN A 1 119 ? -3.682 2.394 -9.597 1.00 94.75 119 GLN A C 1
ATOM 985 O O . GLN A 1 119 ? -3.704 1.934 -10.739 1.00 94.75 119 GLN A O 1
ATOM 990 N N . LEU A 1 120 ? -2.640 3.094 -9.133 1.00 96.50 120 LEU A N 1
ATOM 991 C CA . LEU A 1 120 ? -1.419 3.310 -9.915 1.00 96.50 120 LEU A CA 1
ATOM 992 C C . LEU A 1 120 ? -0.667 1.999 -10.153 1.00 96.50 120 LEU A C 1
ATOM 994 O O . LEU A 1 120 ? -0.271 1.729 -11.283 1.00 96.50 120 LEU A O 1
ATOM 998 N N . ILE A 1 121 ? -0.509 1.177 -9.117 1.00 95.44 121 ILE A N 1
ATOM 999 C CA . ILE A 1 121 ? 0.160 -0.125 -9.214 1.00 95.44 121 ILE A CA 1
ATOM 1000 C C . ILE A 1 121 ? -0.549 -1.030 -10.220 1.00 95.44 121 ILE A C 1
ATOM 1002 O O . ILE A 1 121 ? 0.101 -1.561 -11.115 1.00 95.44 121 ILE A O 1
ATOM 1006 N N . VAL A 1 122 ? -1.875 -1.148 -10.126 1.00 93.56 122 VAL A N 1
ATOM 1007 C CA . VAL A 1 122 ? -2.683 -1.959 -11.046 1.00 93.56 122 VAL A CA 1
ATOM 1008 C C . VAL A 1 122 ? -2.611 -1.409 -12.471 1.00 93.56 122 VAL A C 1
ATOM 1010 O O . VAL A 1 122 ? -2.360 -2.163 -13.405 1.00 93.56 122 VAL A O 1
ATOM 1013 N N . ARG A 1 123 ? -2.785 -0.092 -12.657 1.00 94.31 123 ARG A N 1
ATOM 1014 C CA . ARG A 1 123 ? -2.763 0.547 -13.986 1.00 94.31 123 ARG A CA 1
ATOM 1015 C C . ARG A 1 123 ? -1.423 0.387 -14.705 1.00 94.31 123 ARG A C 1
ATOM 1017 O O . ARG A 1 123 ? -1.413 0.313 -15.929 1.00 94.31 123 ARG A O 1
ATOM 1024 N N . HIS A 1 124 ? -0.320 0.426 -13.965 1.00 95.12 124 HIS A N 1
ATOM 1025 C CA . HIS A 1 124 ? 1.034 0.370 -14.513 1.00 95.12 124 HIS A CA 1
ATOM 1026 C C . HIS A 1 124 ? 1.680 -1.016 -14.376 1.00 95.12 124 HIS A C 1
ATOM 1028 O O . HIS A 1 124 ? 2.875 -1.137 -14.628 1.00 95.12 124 HIS A O 1
ATOM 1034 N N . GLU A 1 125 ? 0.904 -2.034 -13.981 1.00 94.00 125 GLU A N 1
ATOM 1035 C CA . GLU A 1 125 ? 1.348 -3.427 -13.822 1.00 94.00 125 GLU A CA 1
ATOM 1036 C C . GLU A 1 125 ? 2.610 -3.556 -12.948 1.00 94.00 125 GLU A C 1
ATOM 1038 O O . GLU A 1 125 ? 3.522 -4.338 -13.219 1.00 94.00 125 GLU A O 1
ATOM 1043 N N . LEU A 1 126 ? 2.679 -2.746 -11.888 1.00 95.12 126 LEU A N 1
ATOM 1044 C CA . LEU A 1 126 ? 3.841 -2.696 -11.008 1.00 95.12 126 LEU A CA 1
ATOM 1045 C C . LEU A 1 126 ? 3.810 -3.857 -9.998 1.00 95.12 126 LEU A C 1
ATOM 1047 O O . LEU A 1 126 ? 2.734 -4.211 -9.509 1.00 95.12 126 LEU A O 1
ATOM 1051 N N . PRO A 1 127 ? 4.968 -4.429 -9.615 1.00 95.50 127 PRO A N 1
ATOM 1052 C CA . PRO A 1 127 ? 5.005 -5.521 -8.650 1.00 95.50 127 PRO A CA 1
ATOM 1053 C C . PRO A 1 127 ? 4.497 -5.101 -7.264 1.00 95.50 127 PRO A C 1
ATOM 1055 O O . PRO A 1 127 ? 5.044 -4.188 -6.637 1.00 95.50 127 PRO A O 1
ATOM 1058 N N . LEU A 1 128 ? 3.489 -5.819 -6.769 1.00 96.38 128 LEU A N 1
ATOM 1059 C CA . LEU A 1 128 ? 2.938 -5.692 -5.421 1.00 96.38 128 LEU A CA 1
ATOM 1060 C C . LEU A 1 128 ? 3.226 -6.969 -4.633 1.00 96.38 128 LEU A C 1
ATOM 1062 O O . LEU A 1 128 ? 2.986 -8.059 -5.141 1.00 96.38 128 LEU A O 1
ATOM 1066 N N . SER A 1 129 ? 3.687 -6.851 -3.394 1.00 96.62 129 SER A N 1
ATOM 1067 C CA . SER A 1 129 ? 3.841 -7.967 -2.464 1.00 96.62 129 SER A CA 1
ATOM 1068 C C . SER A 1 129 ? 2.994 -7.790 -1.208 1.00 96.62 129 SER A C 1
ATOM 1070 O O . SER A 1 129 ? 2.654 -6.671 -0.814 1.00 96.62 129 SER A O 1
ATOM 1072 N N . TRP A 1 130 ? 2.675 -8.912 -0.569 1.00 95.56 130 TRP A N 1
ATOM 1073 C CA . TRP A 1 130 ? 1.907 -8.970 0.668 1.00 95.56 130 TRP A CA 1
ATOM 1074 C C . TRP A 1 130 ? 2.774 -9.511 1.803 1.00 95.56 130 TRP A C 1
ATOM 1076 O O . TRP A 1 130 ? 3.205 -10.656 1.747 1.00 95.56 130 TRP A O 1
ATOM 1086 N N . HIS A 1 131 ? 3.023 -8.700 2.832 1.00 93.94 131 HIS A N 1
ATOM 1087 C CA . HIS A 1 131 ? 3.754 -9.086 4.044 1.00 93.94 131 HIS A CA 1
ATOM 1088 C C . HIS A 1 131 ? 5.135 -9.704 3.784 1.00 93.94 131 HIS A C 1
ATOM 1090 O O . HIS A 1 131 ? 5.545 -10.656 4.448 1.00 93.94 131 HIS A O 1
ATOM 1096 N N . VAL A 1 132 ? 5.882 -9.161 2.820 1.00 93.69 132 VAL A N 1
ATOM 1097 C CA . VAL A 1 132 ? 7.208 -9.702 2.515 1.00 93.69 132 VAL A CA 1
ATOM 1098 C C . VAL A 1 132 ? 8.206 -9.411 3.638 1.00 93.69 132 VAL A C 1
ATOM 1100 O O . VAL A 1 132 ? 8.334 -8.284 4.121 1.00 93.69 132 VAL A O 1
ATOM 1103 N N . GLU A 1 133 ? 8.966 -10.430 4.031 1.00 90.62 133 GLU A N 1
ATOM 1104 C CA . GLU A 1 133 ? 10.052 -10.296 4.999 1.00 90.62 133 GLU A CA 1
ATOM 1105 C C . GLU A 1 133 ? 11.415 -10.097 4.311 1.00 90.62 133 GLU A C 1
ATOM 1107 O O . GLU A 1 133 ? 11.619 -10.398 3.137 1.00 90.62 133 GLU A O 1
ATOM 1112 N N . ARG A 1 134 ? 12.427 -9.627 5.050 1.00 86.44 134 ARG A N 1
ATOM 1113 C CA . ARG A 1 134 ? 13.754 -9.343 4.463 1.00 86.44 134 ARG A CA 1
ATOM 1114 C C . ARG A 1 134 ? 14.551 -10.575 4.030 1.00 86.44 134 ARG A C 1
ATOM 1116 O O . ARG A 1 134 ? 15.453 -10.443 3.209 1.00 86.44 134 ARG A O 1
ATOM 1123 N N . ARG A 1 135 ? 14.300 -11.741 4.632 1.00 88.69 135 ARG A N 1
ATOM 1124 C CA . ARG A 1 135 ? 15.129 -12.953 4.459 1.00 88.69 135 ARG A CA 1
ATOM 1125 C C . ARG A 1 135 ? 14.529 -13.986 3.507 1.00 88.69 135 ARG A C 1
ATOM 1127 O O . ARG A 1 135 ? 15.121 -15.047 3.331 1.00 88.69 135 ARG A O 1
ATOM 1134 N N . VAL A 1 136 ? 13.383 -13.682 2.913 1.00 91.19 136 VAL A N 1
ATOM 1135 C CA . VAL A 1 136 ? 12.659 -14.585 2.017 1.00 91.19 136 VAL A CA 1
ATOM 1136 C C . VAL A 1 136 ? 12.877 -14.198 0.555 1.00 91.19 136 VAL A C 1
ATOM 1138 O O . VAL A 1 136 ? 13.482 -13.163 0.254 1.00 91.19 136 VAL A O 1
ATOM 1141 N N . LEU A 1 137 ? 12.428 -15.061 -0.355 1.00 92.44 137 LEU A N 1
ATOM 1142 C CA . LEU A 1 137 ? 12.359 -14.750 -1.776 1.00 92.44 137 LEU A CA 1
ATOM 1143 C C . LEU A 1 137 ? 11.075 -13.966 -2.036 1.00 92.44 137 LEU A C 1
ATOM 1145 O O . LEU A 1 137 ? 9.983 -14.437 -1.738 1.00 92.44 137 LEU A O 1
ATOM 1149 N N . VAL A 1 138 ? 11.205 -12.765 -2.594 1.00 93.88 138 VAL A N 1
ATOM 1150 C CA . VAL A 1 138 ? 10.076 -11.847 -2.784 1.00 93.88 138 VAL A CA 1
ATOM 1151 C C . VAL A 1 138 ? 9.030 -12.431 -3.732 1.00 93.88 138 VAL A C 1
ATOM 1153 O O . VAL A 1 138 ? 7.845 -12.208 -3.505 1.00 93.88 138 VAL A O 1
ATOM 1156 N N . LYS A 1 139 ? 9.431 -13.218 -4.743 1.00 92.94 139 LYS A N 1
ATOM 1157 C CA . LYS A 1 139 ? 8.511 -13.872 -5.692 1.00 92.94 139 LYS A CA 1
ATOM 1158 C C . LYS A 1 139 ? 7.404 -14.694 -5.029 1.00 92.94 139 LYS A C 1
ATOM 1160 O O . LYS A 1 139 ? 6.304 -14.732 -5.566 1.00 92.94 139 LYS A O 1
ATOM 1165 N N . ASP A 1 140 ? 7.666 -15.275 -3.859 1.00 93.56 140 ASP A N 1
ATOM 1166 C CA . ASP A 1 140 ? 6.695 -16.108 -3.138 1.00 93.56 140 ASP A CA 1
ATOM 1167 C C . ASP A 1 140 ? 5.601 -15.272 -2.443 1.00 93.56 140 ASP A C 1
ATOM 1169 O O . ASP A 1 140 ? 4.602 -15.814 -1.979 1.00 93.56 140 ASP A O 1
ATOM 1173 N N . PHE A 1 141 ? 5.778 -13.948 -2.386 1.00 94.94 141 PHE A N 1
ATOM 1174 C CA . PHE A 1 141 ? 4.885 -12.992 -1.726 1.00 94.94 141 PHE A CA 1
ATOM 1175 C C . PHE A 1 141 ? 4.246 -12.009 -2.713 1.00 94.94 141 PHE A C 1
ATOM 1177 O O . PHE A 1 141 ? 3.502 -11.120 -2.295 1.00 94.94 141 PHE A O 1
ATOM 1184 N N . VAL A 1 142 ? 4.550 -12.125 -4.011 1.00 94.50 142 VAL A N 1
ATOM 1185 C CA . VAL A 1 142 ? 3.980 -11.255 -5.045 1.00 94.50 142 VAL A CA 1
ATOM 1186 C C . VAL A 1 142 ? 2.498 -11.568 -5.216 1.00 94.50 142 VAL A C 1
ATOM 1188 O O . VAL A 1 142 ? 2.097 -12.708 -5.449 1.00 94.50 142 VAL A O 1
ATOM 1191 N N . VAL A 1 143 ? 1.676 -10.529 -5.130 1.00 93.50 143 VAL A N 1
ATOM 1192 C CA . VAL A 1 143 ? 0.236 -10.607 -5.341 1.00 93.50 143 VAL A CA 1
ATOM 1193 C C . VAL A 1 143 ? -0.041 -10.634 -6.837 1.00 93.50 143 VAL A C 1
ATOM 1195 O O . VAL A 1 143 ? 0.416 -9.775 -7.590 1.00 93.50 143 VAL A O 1
ATOM 1198 N N . THR A 1 144 ? -0.841 -11.606 -7.271 1.00 91.06 144 THR A N 1
ATOM 1199 C CA . THR A 1 144 ? -1.377 -11.607 -8.634 1.00 91.06 144 THR A CA 1
ATOM 1200 C C . THR A 1 144 ? -2.585 -10.682 -8.695 1.00 91.06 144 THR A C 1
ATOM 1202 O O . THR A 1 144 ? -3.577 -10.898 -7.998 1.00 91.06 144 THR A O 1
ATOM 1205 N N . VAL A 1 145 ? -2.514 -9.659 -9.543 1.00 87.62 145 VAL A N 1
ATOM 1206 C CA . VAL A 1 145 ? -3.646 -8.768 -9.809 1.00 87.62 145 VAL A CA 1
ATOM 1207 C C . VAL A 1 145 ? -4.557 -9.426 -10.841 1.00 87.62 145 VAL A C 1
ATOM 1209 O O . VAL A 1 145 ? -4.119 -9.784 -11.933 1.00 87.62 145 VAL A O 1
ATOM 1212 N N . ALA A 1 146 ? -5.836 -9.589 -10.501 1.00 85.88 146 ALA A N 1
ATOM 1213 C CA . ALA A 1 146 ? -6.822 -10.062 -11.462 1.00 85.88 146 ALA A CA 1
ATOM 1214 C C . ALA A 1 146 ? -7.070 -8.980 -12.535 1.00 85.88 146 ALA A C 1
ATOM 1216 O O . ALA A 1 146 ? -7.271 -7.816 -12.185 1.00 85.88 146 ALA A O 1
ATOM 1217 N N . PRO A 1 147 ? -7.106 -9.337 -13.833 1.00 78.88 147 PRO A N 1
ATOM 1218 C CA . PRO A 1 147 ? -7.273 -8.366 -14.919 1.00 78.88 147 PRO A CA 1
ATOM 1219 C C . PRO A 1 147 ? -8.675 -7.745 -14.954 1.00 78.88 147 PRO A C 1
ATOM 1221 O O . PRO A 1 147 ? -8.883 -6.698 -15.562 1.00 78.88 147 PRO A O 1
ATOM 1224 N N . THR A 1 148 ? -9.649 -8.402 -14.324 1.00 84.88 148 THR A N 1
ATOM 1225 C CA . THR A 1 148 ? -11.029 -7.937 -14.218 1.00 84.88 148 THR A CA 1
ATOM 1226 C C . THR A 1 148 ? -11.459 -7.919 -12.754 1.00 84.88 148 THR A C 1
ATOM 1228 O O . THR A 1 148 ? -11.138 -8.852 -12.009 1.00 84.88 148 THR A O 1
ATOM 1231 N N . PRO A 1 149 ? -12.167 -6.864 -12.314 1.00 88.12 149 PRO A N 1
ATOM 1232 C CA . PRO A 1 149 ? -12.721 -6.822 -10.971 1.00 88.12 149 PRO A CA 1
ATOM 1233 C C . PRO A 1 149 ? -13.816 -7.881 -10.815 1.00 88.12 149 PRO A C 1
ATOM 1235 O O . PRO A 1 149 ? -14.511 -8.222 -11.775 1.00 88.12 149 PRO A O 1
ATOM 1238 N N . LEU A 1 150 ? -13.997 -8.366 -9.587 1.00 92.06 150 LEU A N 1
ATOM 1239 C CA . LEU A 1 150 ? -15.116 -9.242 -9.260 1.00 92.06 150 LEU A CA 1
ATOM 1240 C C . LEU A 1 150 ? -16.434 -8.476 -9.411 1.00 92.06 150 LEU A C 1
ATOM 1242 O O . LEU A 1 150 ? -16.575 -7.363 -8.903 1.00 92.06 150 LEU A O 1
ATOM 1246 N N . SER A 1 151 ? -17.406 -9.082 -10.087 1.00 93.75 151 SER A N 1
ATOM 1247 C CA . SER A 1 151 ? -18.746 -8.524 -10.237 1.00 93.75 151 SER A CA 1
ATOM 1248 C C . SER A 1 151 ? -19.618 -8.942 -9.049 1.00 93.75 151 SER A C 1
ATOM 1250 O O . SER A 1 151 ? -19.775 -10.146 -8.812 1.00 93.75 151 SER A O 1
ATOM 1252 N N . PRO A 1 152 ? -20.180 -7.995 -8.277 1.00 94.00 152 PRO A N 1
ATOM 1253 C CA . PRO A 1 152 ? -21.083 -8.321 -7.188 1.00 94.00 152 PRO A CA 1
ATOM 1254 C C . PRO A 1 152 ? -22.505 -8.564 -7.702 1.00 94.00 152 PRO A C 1
ATOM 1256 O O . PRO A 1 152 ? -23.064 -7.769 -8.454 1.00 94.00 152 PRO A O 1
ATOM 1259 N N . GLU A 1 153 ? -23.130 -9.628 -7.215 1.00 93.88 153 GLU A N 1
ATOM 1260 C CA . GLU A 1 153 ? -24.543 -9.925 -7.423 1.00 93.88 153 GLU A CA 1
ATOM 1261 C C . GLU A 1 153 ? -25.250 -10.002 -6.066 1.00 93.88 153 GLU A C 1
ATOM 1263 O O . GLU A 1 153 ? -24.901 -10.810 -5.202 1.00 93.88 153 GLU A O 1
ATOM 1268 N N . LEU A 1 154 ? -26.249 -9.140 -5.871 1.00 93.19 154 LEU A N 1
ATOM 1269 C CA . LEU A 1 154 ? -27.061 -9.100 -4.658 1.00 93.19 154 LEU A CA 1
ATOM 1270 C C . LEU A 1 154 ? -28.429 -9.721 -4.930 1.00 93.19 154 LEU A C 1
ATOM 1272 O O . LEU A 1 154 ? -29.206 -9.216 -5.739 1.00 93.19 154 LEU A O 1
ATOM 1276 N N . PHE A 1 155 ? -28.743 -10.793 -4.210 1.00 91.44 155 PHE A N 1
ATOM 1277 C CA . PHE A 1 155 ? -30.045 -11.442 -4.251 1.00 91.44 155 PHE A CA 1
ATOM 1278 C C . PHE A 1 155 ? -30.855 -11.073 -3.011 1.00 91.44 155 PHE A C 1
ATOM 1280 O O . PHE A 1 155 ? -30.361 -11.193 -1.890 1.00 91.44 155 PHE A O 1
ATOM 1287 N N . PHE A 1 156 ? -32.109 -10.668 -3.211 1.00 94.50 156 PHE A N 1
ATOM 1288 C CA . PHE A 1 156 ? -33.044 -10.348 -2.136 1.00 94.50 156 PHE A CA 1
ATOM 1289 C C . PHE A 1 156 ? -34.322 -11.159 -2.304 1.00 94.50 156 PHE A C 1
ATOM 1291 O O . PHE A 1 156 ? -34.984 -11.091 -3.340 1.00 94.50 156 PHE A O 1
ATOM 1298 N N . GLN A 1 157 ? -34.709 -11.883 -1.261 1.00 93.12 157 GLN A N 1
ATOM 1299 C CA . GLN A 1 157 ? -35.953 -12.635 -1.222 1.00 93.12 157 GLN A CA 1
ATOM 1300 C C . GLN A 1 157 ? -36.773 -12.202 -0.017 1.00 93.12 157 GLN A C 1
ATOM 1302 O O . GLN A 1 157 ? -36.394 -12.428 1.131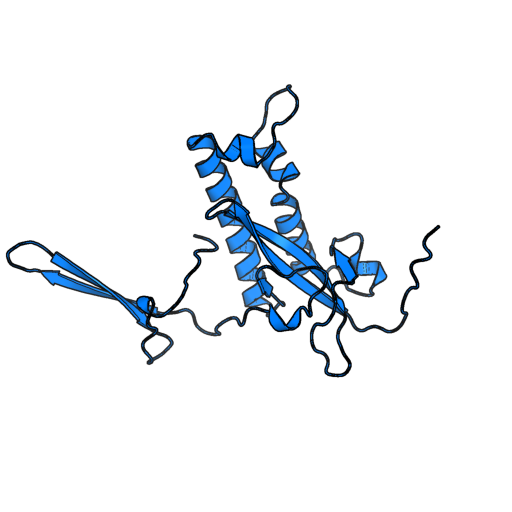 1.00 93.12 157 GLN A O 1
ATOM 1307 N N . ARG A 1 158 ? -37.932 -11.598 -0.279 1.00 93.88 158 ARG A N 1
ATOM 1308 C CA . ARG A 1 158 ? -38.904 -11.283 0.766 1.00 93.88 158 ARG A CA 1
ATOM 1309 C C . ARG A 1 158 ? -39.542 -12.575 1.272 1.00 93.88 158 ARG A C 1
ATOM 1311 O O . ARG A 1 158 ? -40.049 -13.368 0.482 1.00 93.88 158 ARG A O 1
ATOM 1318 N N . THR A 1 159 ? -39.531 -12.765 2.581 1.00 93.38 159 THR A N 1
ATOM 1319 C CA . THR A 1 159 ? -40.202 -13.864 3.278 1.00 93.38 159 THR A CA 1
ATOM 1320 C C . THR A 1 159 ? -41.343 -13.305 4.130 1.00 93.38 159 THR A C 1
ATOM 1322 O O . THR A 1 159 ? -41.555 -12.092 4.191 1.00 93.38 159 THR A O 1
ATOM 1325 N N . HIS A 1 160 ? -42.119 -14.184 4.766 1.00 91.19 160 HIS A N 1
ATOM 1326 C CA . HIS A 1 160 ? -43.173 -13.768 5.694 1.00 91.19 160 HIS A CA 1
ATOM 1327 C C . HIS A 1 160 ? -42.603 -13.015 6.913 1.00 91.19 160 HIS A C 1
ATOM 1329 O O . HIS A 1 160 ? -43.224 -12.073 7.400 1.00 91.19 160 HIS A O 1
ATOM 1335 N N . ASP A 1 161 ? -41.388 -13.376 7.338 1.00 91.06 161 ASP A N 1
ATOM 1336 C CA . ASP A 1 161 ? -40.761 -12.875 8.566 1.00 91.06 161 ASP A CA 1
ATOM 1337 C C . ASP A 1 161 ? -39.689 -11.798 8.307 1.00 91.06 161 ASP A C 1
ATOM 1339 O O . ASP A 1 161 ? -39.101 -11.266 9.248 1.00 91.06 161 ASP A O 1
ATOM 1343 N N . GLY A 1 162 ? -39.422 -11.447 7.041 1.00 91.94 162 GLY A N 1
ATOM 1344 C CA . GLY A 1 162 ? -38.436 -10.423 6.697 1.00 91.94 162 GLY A CA 1
ATOM 1345 C C . GLY A 1 162 ? -37.932 -10.476 5.253 1.00 91.94 162 GLY A C 1
ATOM 1346 O O . GLY A 1 162 ? -38.695 -10.672 4.306 1.00 91.94 162 GLY A O 1
ATOM 1347 N N . VAL A 1 163 ? -36.629 -10.242 5.078 1.00 92.19 163 VAL A N 1
ATOM 1348 C CA . VAL A 1 163 ? -35.929 -10.283 3.787 1.00 92.19 163 VAL A CA 1
ATOM 1349 C C . VAL A 1 163 ? -34.642 -11.083 3.957 1.00 92.19 163 VAL A C 1
ATOM 1351 O O . VAL A 1 163 ? -33.778 -10.701 4.742 1.00 92.19 163 VAL A O 1
ATOM 1354 N N . ASN A 1 164 ? -34.501 -12.166 3.198 1.00 91.31 164 ASN A N 1
ATOM 1355 C CA . ASN A 1 164 ? -33.233 -12.867 3.039 1.00 91.31 164 ASN A CA 1
ATOM 1356 C C . ASN A 1 164 ? -32.396 -12.124 1.997 1.00 91.31 164 ASN A C 1
ATOM 1358 O O . ASN A 1 164 ? -32.900 -11.820 0.914 1.00 91.31 164 ASN A O 1
ATOM 1362 N N . TYR A 1 165 ? -31.131 -11.855 2.304 1.00 91.38 165 TYR A N 1
ATOM 1363 C CA . TYR A 1 165 ? -30.187 -11.245 1.373 1.00 91.38 165 TYR A CA 1
ATOM 1364 C C . TYR A 1 165 ? -28.942 -12.120 1.221 1.00 91.38 165 TYR A C 1
ATOM 1366 O O . TYR A 1 165 ? -28.480 -12.730 2.184 1.00 91.38 165 TYR A O 1
ATOM 1374 N N . GLN A 1 166 ? -28.402 -12.187 0.006 1.00 90.62 166 GLN A N 1
ATOM 1375 C CA . GLN A 1 166 ? -27.171 -12.911 -0.302 1.00 90.62 166 GLN A CA 1
ATOM 1376 C C . GLN A 1 166 ? -26.303 -12.075 -1.245 1.00 90.62 166 GLN A C 1
ATOM 1378 O O . GLN A 1 166 ? -26.793 -11.598 -2.265 1.00 90.62 166 GLN A O 1
ATOM 1383 N N . LEU A 1 167 ? -25.017 -11.934 -0.916 1.00 91.19 167 LEU A N 1
ATOM 1384 C CA . LEU A 1 167 ? -23.990 -11.436 -1.831 1.00 91.19 167 LEU A CA 1
ATOM 1385 C C . LEU A 1 167 ? -23.295 -12.629 -2.489 1.00 91.19 167 LEU A C 1
ATOM 1387 O O . LEU A 1 167 ? -22.845 -13.547 -1.801 1.00 91.19 167 LEU A O 1
ATOM 1391 N N . ARG A 1 168 ? -23.195 -12.601 -3.814 1.00 92.69 168 ARG A N 1
ATOM 1392 C CA . ARG A 1 168 ? -22.353 -13.491 -4.615 1.00 92.69 168 ARG A CA 1
ATOM 1393 C C . ARG A 1 168 ? -21.341 -12.642 -5.368 1.00 92.69 168 ARG A C 1
ATOM 1395 O O . ARG A 1 168 ? -21.647 -11.517 -5.755 1.00 92.69 168 ARG A O 1
ATOM 1402 N N . LEU A 1 169 ? -20.140 -13.169 -5.546 1.00 94.31 169 LEU A N 1
ATOM 1403 C CA . LEU A 1 169 ? -19.108 -12.547 -6.366 1.00 94.31 169 LEU A CA 1
ATOM 1404 C C . LEU A 1 169 ? -18.878 -13.425 -7.589 1.00 94.31 169 LEU A C 1
ATOM 1406 O O . LEU A 1 169 ? -18.946 -14.648 -7.488 1.00 94.31 169 LEU A O 1
ATOM 1410 N N . TRP A 1 170 ? -18.607 -12.797 -8.724 1.00 93.81 170 TRP A N 1
ATOM 1411 C CA . TRP A 1 170 ? -18.358 -13.468 -9.994 1.00 93.81 170 TRP A CA 1
ATOM 1412 C C . TRP A 1 170 ? -17.043 -12.982 -10.596 1.00 93.81 170 TRP A C 1
ATOM 1414 O O . TRP A 1 170 ? -16.753 -11.785 -10.573 1.00 93.81 170 TRP A O 1
ATOM 1424 N N . GLN A 1 171 ? -16.255 -13.900 -11.145 1.00 92.12 171 GLN A N 1
ATOM 1425 C CA . GLN A 1 171 ? -15.068 -13.605 -11.938 1.00 92.12 171 GLN A CA 1
ATOM 1426 C C . GLN A 1 171 ? -15.375 -13.950 -13.397 1.00 92.12 171 GLN A C 1
ATOM 1428 O O . GLN A 1 171 ? -15.300 -15.106 -13.806 1.00 92.12 171 GLN A O 1
ATOM 1433 N N . GLY A 1 172 ? -15.785 -12.949 -14.179 1.00 88.94 172 GLY A N 1
ATOM 1434 C CA . GLY A 1 172 ? -16.418 -13.215 -15.472 1.00 88.94 172 GLY A CA 1
ATOM 1435 C C . GLY A 1 172 ? -17.715 -14.005 -15.270 1.00 88.94 172 GLY A C 1
ATOM 1436 O O . 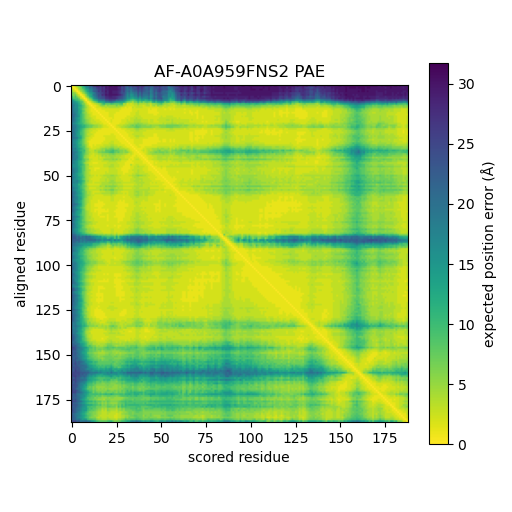GLY A 1 172 ? -18.581 -13.562 -14.519 1.00 88.94 172 GLY A O 1
ATOM 1437 N N . ASP A 1 173 ? -17.812 -15.177 -15.896 1.00 89.62 173 ASP A N 1
ATOM 1438 C CA . ASP A 1 173 ? -18.979 -16.066 -15.805 1.00 89.62 173 ASP A CA 1
ATOM 1439 C C . ASP A 1 173 ? -18.839 -17.152 -14.720 1.00 89.62 173 ASP A C 1
ATOM 1441 O O . ASP A 1 173 ? -19.731 -17.984 -14.551 1.00 89.62 173 ASP A O 1
ATOM 1445 N N . GLU A 1 174 ? -17.728 -17.172 -13.976 1.00 91.88 174 GLU A N 1
ATOM 1446 C CA . GLU A 1 174 ? -17.482 -18.164 -12.928 1.00 91.88 174 GLU A CA 1
ATOM 1447 C C . GLU A 1 174 ? -17.804 -17.604 -11.535 1.00 91.88 174 GLU A C 1
ATOM 1449 O O . GLU A 1 174 ? -17.409 -16.478 -11.210 1.00 91.88 174 GLU A O 1
ATOM 1454 N N . PRO A 1 175 ? -18.507 -18.364 -10.674 1.00 92.25 175 PRO A N 1
ATOM 1455 C CA . PRO A 1 175 ? -18.760 -17.932 -9.310 1.00 92.25 175 PRO A CA 1
ATOM 1456 C C . PRO A 1 175 ? -17.451 -17.896 -8.518 1.00 92.25 175 PRO A C 1
ATOM 1458 O O . PRO A 1 175 ? -16.647 -18.826 -8.555 1.00 92.25 175 PRO A O 1
ATOM 1461 N N . TRP A 1 176 ? -17.265 -16.833 -7.743 1.00 93.56 176 TRP A N 1
ATOM 1462 C CA . TRP A 1 176 ? -16.134 -16.650 -6.845 1.00 93.56 176 TRP A CA 1
ATOM 1463 C C . TRP A 1 176 ? -16.604 -16.855 -5.391 1.00 93.56 176 TRP A C 1
ATOM 1465 O O . TRP A 1 176 ? -17.223 -15.956 -4.809 1.00 93.56 176 TRP A O 1
ATOM 1475 N N . PRO A 1 177 ? -16.383 -18.044 -4.790 1.00 90.44 177 PRO A N 1
ATOM 1476 C CA . PRO A 1 177 ? -16.928 -18.382 -3.477 1.00 90.44 177 PRO A CA 1
ATOM 1477 C C . PRO A 1 177 ? -16.180 -17.639 -2.363 1.00 90.44 177 PRO A C 1
ATOM 1479 O O . PRO A 1 177 ? -15.141 -18.083 -1.879 1.00 90.44 177 PRO A O 1
ATOM 1482 N N . ILE A 1 178 ? -16.718 -16.488 -1.949 1.00 89.25 178 ILE A N 1
ATOM 1483 C CA . ILE A 1 178 ? -16.132 -15.642 -0.894 1.00 89.25 178 ILE A CA 1
ATOM 1484 C C . ILE A 1 178 ? -15.999 -16.366 0.454 1.00 89.25 178 ILE A C 1
ATOM 1486 O O . ILE A 1 178 ? -15.066 -16.112 1.201 1.00 89.25 178 ILE A O 1
ATOM 1490 N N . ASN A 1 179 ? -16.911 -17.289 0.755 1.00 88.94 179 ASN A N 1
ATOM 1491 C CA . ASN A 1 179 ? -16.962 -18.052 2.003 1.00 88.94 179 ASN A CA 1
ATOM 1492 C C . ASN A 1 179 ? -15.914 -19.173 2.100 1.00 88.94 179 ASN A C 1
ATOM 1494 O O . ASN A 1 179 ? -15.713 -19.715 3.182 1.00 88.94 179 ASN A O 1
ATOM 1498 N N . GLU A 1 180 ? -15.280 -19.540 0.988 1.00 91.88 180 GLU A N 1
ATOM 1499 C CA . GLU A 1 180 ? -14.239 -20.577 0.930 1.00 91.88 180 GLU A CA 1
ATOM 1500 C C . GLU A 1 180 ? -12.829 -19.973 0.934 1.00 91.88 180 GLU A C 1
ATOM 1502 O O . GLU A 1 180 ? -11.838 -20.677 0.742 1.00 91.88 180 GLU A O 1
ATOM 1507 N N . ARG A 1 181 ? -12.734 -18.652 1.112 1.00 88.94 181 ARG A N 1
ATOM 1508 C CA . ARG A 1 181 ? -11.502 -17.887 0.960 1.00 88.94 181 ARG A CA 1
ATOM 1509 C C . ARG A 1 181 ? -11.278 -16.992 2.165 1.00 88.94 181 ARG A C 1
ATOM 1511 O O . ARG A 1 181 ? -12.213 -16.463 2.757 1.00 88.94 181 ARG A O 1
ATOM 1518 N N . GLU A 1 182 ? -10.011 -16.791 2.484 1.00 88.94 182 GLU A N 1
ATOM 1519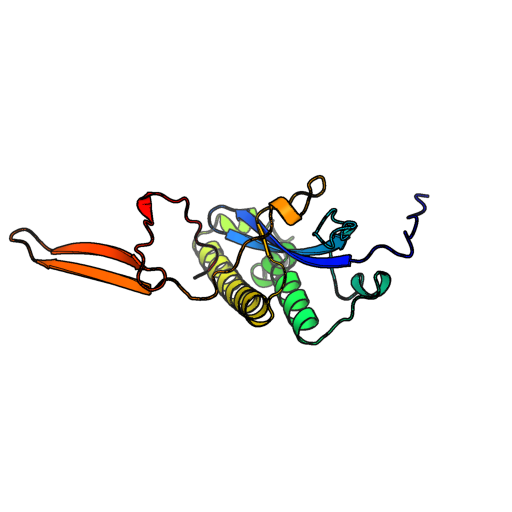 C CA . GLU A 1 182 ? -9.597 -15.728 3.385 1.00 88.94 182 GLU A CA 1
ATOM 1520 C C . GLU A 1 182 ? -9.586 -14.409 2.606 1.00 88.94 182 GLU A C 1
ATOM 1522 O O . GLU A 1 182 ? -8.963 -14.307 1.547 1.00 88.94 182 GLU A O 1
ATOM 1527 N N . VAL A 1 183 ? -10.333 -13.419 3.094 1.00 88.62 183 VAL A N 1
ATOM 1528 C CA . VAL A 1 183 ? -10.481 -12.117 2.437 1.00 88.62 183 VAL A CA 1
ATOM 1529 C C . VAL A 1 183 ? -10.079 -11.023 3.409 1.00 88.62 183 VAL A C 1
ATOM 1531 O O . VAL A 1 183 ? -10.718 -10.844 4.442 1.00 88.62 183 VAL A O 1
ATOM 1534 N N . ALA A 1 184 ? -9.045 -10.270 3.042 1.00 89.19 184 ALA A N 1
ATOM 1535 C CA . ALA A 1 184 ? -8.606 -9.083 3.761 1.00 89.19 184 ALA A CA 1
ATOM 1536 C C . ALA A 1 184 ? -9.069 -7.820 3.020 1.00 89.19 184 ALA A C 1
ATOM 1538 O O . ALA A 1 184 ? -8.793 -7.644 1.830 1.00 89.19 184 ALA A O 1
ATOM 1539 N N . ALA A 1 185 ? -9.767 -6.927 3.723 1.00 88.81 185 ALA A N 1
ATOM 1540 C CA . ALA A 1 18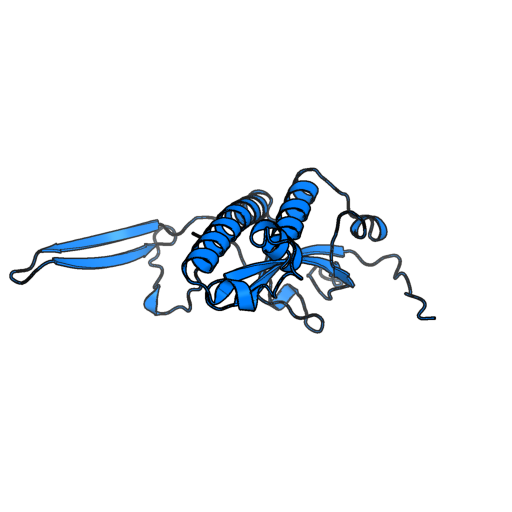5 ? -10.145 -5.622 3.193 1.00 88.81 185 ALA A CA 1
ATOM 1541 C C . ALA A 1 185 ? -8.970 -4.647 3.346 1.00 88.81 185 ALA A C 1
ATOM 1543 O O . ALA A 1 185 ? -8.728 -4.101 4.418 1.00 88.81 185 ALA A O 1
ATOM 1544 N N . VAL A 1 186 ? -8.223 -4.443 2.262 1.00 90.25 186 VAL A N 1
ATOM 1545 C CA . VAL A 1 186 ? -7.007 -3.614 2.273 1.00 90.25 186 VAL A CA 1
ATOM 1546 C C . VAL A 1 186 ? -7.336 -2.119 2.242 1.00 90.25 186 VAL A C 1
ATOM 1548 O O . VAL A 1 186 ? -6.712 -1.310 2.929 1.00 90.25 186 VAL A O 1
ATOM 1551 N N . THR A 1 187 ? -8.328 -1.733 1.438 1.00 89.69 187 THR A N 1
ATOM 1552 C CA . THR A 1 187 ? -8.805 -0.353 1.323 1.00 89.69 187 THR A CA 1
ATOM 1553 C C . THR A 1 187 ? -10.314 -0.295 1.081 1.00 89.69 187 THR A C 1
ATOM 1555 O O . THR A 1 187 ? -10.903 -1.299 0.685 1.00 89.69 187 THR A O 1
ATOM 1558 N N . ASN A 1 188 ? -10.918 0.870 1.350 1.00 75.44 188 ASN A N 1
ATOM 1559 C CA . ASN A 1 188 ? -12.327 1.176 1.063 1.00 75.44 188 ASN A CA 1
ATOM 1560 C C . ASN A 1 188 ? -12.523 1.719 -0.349 1.00 75.44 188 ASN A C 1
ATOM 1562 O O . ASN A 1 188 ? -11.608 2.448 -0.797 1.00 75.44 188 ASN A O 1
#

Secondary structure (DSSP, 8-state):
-------TT--EEEEEEEEEEETTEEEEEEEEEEE-TTS-EEEEEEE--TTTGGGGT----HHHHHHHHHHHHTSHHHHHHHH---SSPPPPHHHHTTSHHHHHHHHHHHHHHHHHHHHHHHHTT--EEES--TTS-GGGGBPPPPSSPPEEEEEEEE-SSSEEEEEEEEETTEEE-GGGS-------

Solvent-accessible surface area (backbone atoms only — not comparable to full-atom values): 11359 Å² total; per-residue (Å²): 134,85,78,79,78,77,70,89,79,70,55,65,47,72,37,37,30,38,35,77,76,47,93,90,38,61,39,56,48,41,26,33,27,30,38,48,99,86,66,46,48,30,43,61,76,45,74,45,43,92,86,50,35,57,84,70,78,44,82,84,45,76,67,56,49,52,45,48,50,49,35,53,58,52,33,60,71,46,43,34,56,73,74,50,84,62,96,59,85,78,70,55,51,72,62,49,51,70,41,67,70,54,27,55,52,49,49,56,57,46,25,59,45,49,41,55,44,48,52,51,32,63,76,67,72,47,54,38,29,54,63,68,60,75,89,47,55,46,54,84,29,49,59,84,78,71,96,63,76,70,46,80,45,79,49,75,43,80,52,97,91,50,69,52,75,45,83,46,39,21,55,81,95,42,79,44,67,65,91,83,49,92,82,81,76,76,58,119

Sequence (188 aa):
MFTQALIKDQVVDVVYNLYEFAEELYLPEAFVVSKDQEGLLAHIQQRATPATIGAFSLELDPVRETLFRLIEELEPDRIVKEFHRGKRKPPSLETLLQDRDTQRAIQRYVHRRLDQMLQLIVRHELPLSWHVERRVLVKDFVVTVAPTPLSPELFFQRTHDGVNYQLRLWQGDEPWPINEREVAAVTN